Protein AF-A0A662LP14-F1 (afdb_monomer)

Radius of gyration: 21.66 Å; Cα contacts (8 Å, |Δi|>4): 251; chains: 1; bounding box: 60×30×72 Å

Foldseek 3Di:
DDPDPFDWDADPVQQWIDTPVDPDIHHQWDLDDPDPVRVLVLLVVLVVCLVPDPLNVVLFCCVCVVVVLAAALQQRHGVVVADKDKAFDQQHSSLLLQLLSLVSNVVSHIDHSVVSSVVSSVCSVVLQTKIAIHGPVQNVCVVVVNWADAPVRIGGNSVNCCVPRVVSDDPVSVVVNVVNPPHHPVPINDDSPPDPPPPVPDDD

pLDDT: mean 90.33, std 13.94, range [36.16, 98.69]

Structure (mmCIF, N/CA/C/O backbone):
data_AF-A0A662LP14-F1
#
_entry.id   AF-A0A662LP14-F1
#
loop_
_atom_site.group_PDB
_atom_site.id
_atom_site.type_symbol
_atom_site.label_atom_id
_atom_site.label_alt_id
_atom_site.label_comp_id
_atom_site.label_asym_id
_atom_site.label_entity_id
_atom_site.label_seq_id
_atom_site.pdbx_PDB_ins_code
_atom_site.Cartn_x
_atom_site.Cartn_y
_atom_site.Cartn_z
_atom_site.occupancy
_atom_site.B_iso_or_equiv
_atom_site.auth_seq_id
_atom_site.auth_comp_id
_atom_site.auth_asym_id
_atom_site.auth_atom_id
_atom_site.pdbx_PDB_model_num
ATOM 1 N N . MET A 1 1 ? 7.115 12.951 44.653 1.00 44.91 1 MET A N 1
ATOM 2 C CA . MET A 1 1 ? 5.875 12.408 44.072 1.00 44.91 1 MET A CA 1
ATOM 3 C C . MET A 1 1 ? 6.247 11.044 43.560 1.00 44.91 1 MET A C 1
ATOM 5 O O . MET A 1 1 ? 6.933 10.963 42.549 1.00 44.91 1 MET A O 1
ATOM 9 N N . ASP A 1 2 ? 5.927 10.018 44.340 1.00 48.72 2 ASP A N 1
ATOM 10 C CA . ASP A 1 2 ? 6.137 8.638 43.928 1.00 48.72 2 ASP A CA 1
ATOM 11 C C . ASP A 1 2 ? 5.236 8.372 42.725 1.00 48.72 2 ASP A C 1
ATOM 13 O O . ASP A 1 2 ? 4.028 8.598 42.776 1.00 48.72 2 ASP A O 1
ATOM 17 N N . THR A 1 3 ? 5.833 7.969 41.609 1.00 58.47 3 THR A N 1
ATOM 18 C CA . THR A 1 3 ? 5.087 7.406 40.490 1.00 58.47 3 THR A CA 1
ATOM 19 C C . THR A 1 3 ? 4.644 6.021 40.933 1.00 58.47 3 THR A C 1
ATOM 21 O O . THR A 1 3 ? 5.393 5.056 40.780 1.00 58.47 3 THR A O 1
ATOM 24 N N . GLU A 1 4 ? 3.469 5.927 41.555 1.00 65.69 4 GLU A N 1
ATOM 25 C CA . GLU A 1 4 ? 2.805 4.639 41.730 1.00 65.69 4 GLU A CA 1
ATOM 26 C C . GLU A 1 4 ? 2.758 3.955 40.361 1.00 65.69 4 GLU A C 1
ATOM 28 O O . GLU A 1 4 ? 2.301 4.539 39.376 1.00 65.69 4 GLU A O 1
ATOM 33 N N . ASN A 1 5 ? 3.314 2.745 40.281 1.00 69.62 5 ASN A N 1
ATOM 34 C CA . ASN A 1 5 ? 3.263 1.939 39.070 1.00 69.62 5 ASN A CA 1
ATOM 35 C C . ASN A 1 5 ? 1.795 1.623 38.782 1.00 69.62 5 ASN A C 1
ATOM 37 O O . ASN A 1 5 ? 1.213 0.720 39.380 1.00 69.62 5 ASN A O 1
ATOM 41 N N . VAL A 1 6 ? 1.193 2.392 37.878 1.00 77.44 6 VAL A N 1
ATOM 42 C CA . VAL A 1 6 ? -0.140 2.111 37.357 1.00 77.44 6 VAL A CA 1
ATOM 43 C C . VAL A 1 6 ? -0.036 0.832 36.541 1.00 77.44 6 VAL A C 1
ATOM 45 O O . VAL A 1 6 ? 0.565 0.830 35.466 1.00 77.44 6 VAL A O 1
ATOM 48 N N . ASN A 1 7 ? -0.600 -0.258 37.059 1.00 86.56 7 ASN A N 1
ATOM 49 C CA . ASN A 1 7 ? -0.732 -1.477 36.278 1.00 86.56 7 ASN A CA 1
ATOM 50 C C . ASN A 1 7 ? -1.856 -1.282 35.253 1.00 86.56 7 ASN A C 1
ATOM 52 O O . ASN A 1 7 ? -2.958 -0.847 35.606 1.00 86.56 7 ASN A O 1
ATOM 56 N N . VAL A 1 8 ? -1.546 -1.549 33.986 1.00 86.31 8 VAL A N 1
ATOM 57 C CA . VAL A 1 8 ? -2.509 -1.544 32.882 1.00 86.31 8 VAL A CA 1
ATOM 58 C C . VAL A 1 8 ? -2.696 -2.991 32.463 1.00 86.31 8 VAL A C 1
ATOM 60 O O . VAL A 1 8 ? -1.756 -3.622 31.982 1.00 86.31 8 VAL A O 1
ATOM 63 N N . ASP A 1 9 ? -3.911 -3.490 32.641 1.00 88.69 9 ASP A N 1
ATOM 64 C CA . ASP A 1 9 ? -4.304 -4.856 32.327 1.00 88.69 9 ASP A CA 1
ATOM 65 C C . ASP A 1 9 ? -5.195 -4.882 31.074 1.00 88.69 9 ASP A C 1
ATOM 67 O O . ASP A 1 9 ? -5.731 -3.864 30.624 1.00 88.69 9 ASP A O 1
ATOM 71 N N . SER A 1 10 ? -5.350 -6.065 30.480 1.00 89.19 10 SER A N 1
ATOM 72 C CA . SER A 1 10 ? -6.164 -6.279 29.280 1.00 89.19 10 SER A CA 1
ATOM 73 C C . SER A 1 10 ? -7.290 -7.269 29.551 1.00 89.19 10 SER A C 1
ATOM 75 O O . SER A 1 10 ? -7.043 -8.373 30.038 1.00 89.19 10 SER A O 1
ATOM 77 N N . ASN A 1 11 ? -8.511 -6.914 29.166 1.00 87.25 11 ASN A N 1
ATOM 78 C CA . ASN A 1 11 ? -9.654 -7.814 29.151 1.00 87.25 11 ASN A CA 1
ATOM 79 C C . ASN A 1 11 ? -9.823 -8.380 27.734 1.00 87.25 11 ASN A C 1
ATOM 81 O O . ASN A 1 11 ? -10.205 -7.662 26.812 1.00 87.25 11 ASN A O 1
ATOM 85 N N . ILE A 1 12 ? -9.530 -9.671 27.571 1.00 85.50 12 ILE A N 1
ATOM 86 C CA . ILE A 1 12 ? -9.573 -10.359 26.272 1.00 85.50 12 ILE A CA 1
ATOM 87 C C . ILE A 1 12 ? -11.015 -10.565 25.789 1.00 85.50 12 ILE A C 1
ATOM 89 O O . ILE A 1 12 ? -11.260 -10.493 24.590 1.00 85.50 12 ILE A O 1
ATOM 93 N N . GLU A 1 13 ? -11.967 -10.796 26.696 1.00 86.44 13 GLU A N 1
ATOM 94 C CA . GLU A 1 13 ? -13.371 -11.045 26.338 1.00 86.44 13 GLU A CA 1
ATOM 95 C C . GLU A 1 13 ? -14.037 -9.788 25.772 1.00 86.44 13 GLU A C 1
ATOM 97 O O . GLU A 1 13 ? -14.744 -9.861 24.770 1.00 86.44 13 GLU A O 1
ATOM 102 N N . ASN A 1 14 ? -13.755 -8.633 26.379 1.00 84.38 14 ASN A N 1
ATOM 103 C CA . ASN A 1 14 ? -14.325 -7.350 25.968 1.00 84.38 14 ASN A CA 1
ATOM 104 C C . ASN A 1 14 ? -13.433 -6.572 24.991 1.00 84.38 14 ASN A C 1
ATOM 106 O O . ASN A 1 14 ? -13.860 -5.544 24.479 1.00 84.38 14 ASN A O 1
ATOM 110 N N . LEU A 1 15 ? -12.209 -7.046 24.729 1.00 88.19 15 LEU A N 1
ATOM 111 C CA . LEU A 1 15 ? -11.204 -6.362 23.909 1.00 88.19 15 LEU A CA 1
ATOM 112 C C . LEU A 1 15 ? -10.896 -4.944 24.416 1.00 88.19 15 LEU A C 1
ATOM 114 O O . LEU A 1 15 ? -10.867 -3.989 23.645 1.00 88.19 15 LEU A O 1
ATOM 118 N N . GLU A 1 16 ? -10.636 -4.809 25.715 1.00 91.12 16 GLU A N 1
ATOM 119 C CA . GLU A 1 16 ? -10.389 -3.520 26.370 1.00 91.12 16 GLU A CA 1
ATOM 120 C C . GLU A 1 16 ? -9.076 -3.516 27.158 1.00 91.12 16 GLU A C 1
ATOM 122 O O . GLU A 1 16 ? -8.674 -4.526 27.736 1.00 91.12 16 GLU A O 1
ATOM 127 N N . LEU A 1 17 ? -8.445 -2.350 27.255 1.00 88.50 17 LEU A N 1
ATOM 128 C CA . LEU A 1 17 ? -7.434 -2.041 28.261 1.00 88.50 17 LEU A CA 1
ATOM 129 C C . LEU A 1 17 ? -8.097 -1.340 29.440 1.00 88.50 17 LEU A C 1
ATOM 131 O O . LEU A 1 17 ? -8.944 -0.462 29.256 1.00 88.50 17 LEU A O 1
ATOM 135 N N . TYR A 1 18 ? -7.699 -1.706 30.650 1.00 90.88 18 TYR A N 1
ATOM 136 C CA . TYR A 1 18 ? -8.213 -1.104 31.872 1.00 90.88 18 TYR A CA 1
ATOM 137 C C . TYR A 1 18 ? -7.118 -1.002 32.935 1.00 90.88 18 TYR A C 1
ATOM 139 O O . TYR A 1 18 ? -6.041 -1.581 32.816 1.00 90.88 18 TYR A O 1
ATOM 147 N N . SER A 1 19 ? -7.395 -0.235 33.981 1.00 90.31 19 SER A N 1
ATOM 148 C CA . SER A 1 19 ? -6.581 -0.194 35.190 1.00 90.31 19 SER A CA 1
ATOM 149 C C . SER A 1 19 ? -7.523 -0.116 36.377 1.00 90.31 19 SER A C 1
ATOM 151 O O . SER A 1 19 ? -8.432 0.707 36.366 1.00 90.31 19 SER A O 1
ATOM 153 N N . ASP A 1 20 ? -7.303 -0.921 37.413 1.00 87.56 20 ASP A N 1
ATOM 154 C CA . ASP A 1 20 ? -8.140 -0.879 38.621 1.00 87.56 20 ASP A CA 1
ATOM 155 C C . ASP A 1 20 ? -8.061 0.479 39.345 1.00 87.56 20 ASP A C 1
ATOM 157 O O . ASP A 1 20 ? -8.960 0.848 40.100 1.00 87.56 20 ASP A O 1
ATOM 161 N N . ASN A 1 21 ? -7.014 1.260 39.060 1.00 88.69 21 ASN A N 1
ATOM 162 C CA . ASN A 1 21 ? -6.799 2.592 39.620 1.00 88.69 21 ASN A CA 1
ATOM 163 C C . ASN A 1 21 ? -7.566 3.704 38.878 1.00 88.69 21 ASN A C 1
ATOM 165 O O . ASN A 1 21 ? -7.611 4.834 39.366 1.00 88.69 21 ASN A O 1
ATOM 169 N N . TYR A 1 22 ? -8.154 3.426 37.707 1.00 85.56 22 TYR A N 1
ATOM 170 C CA . TYR A 1 22 ? -8.836 4.429 36.884 1.00 85.56 22 TYR A CA 1
ATOM 171 C C . TYR A 1 22 ? -10.198 3.934 36.378 1.00 85.56 22 TYR A C 1
ATOM 173 O O . TYR A 1 22 ? -10.340 2.783 35.981 1.00 85.56 22 TYR A O 1
ATOM 181 N N . PRO A 1 23 ? -11.216 4.809 36.294 1.00 87.38 23 PRO A N 1
ATOM 182 C CA . PRO A 1 23 ? -12.554 4.405 35.855 1.00 87.38 23 PRO A CA 1
ATOM 183 C C . PRO A 1 23 ? -12.664 4.196 34.336 1.00 87.38 23 PRO A C 1
ATOM 185 O O . PRO A 1 23 ? -13.721 3.804 33.845 1.00 87.38 23 PRO A O 1
ATOM 188 N N . PHE A 1 24 ? -11.611 4.509 33.578 1.00 85.50 24 PHE A N 1
ATOM 189 C CA . PHE A 1 24 ? -11.635 4.496 32.121 1.00 85.50 24 PHE A CA 1
ATOM 190 C C . PHE A 1 24 ? -11.231 3.129 31.570 1.00 85.50 24 PHE A C 1
ATOM 192 O O . PHE A 1 24 ? -10.266 2.517 32.025 1.00 85.50 24 PHE A O 1
ATOM 199 N N . ARG A 1 25 ? -11.958 2.693 30.542 1.00 86.94 25 ARG A N 1
ATOM 200 C CA . ARG A 1 25 ? -11.655 1.512 29.731 1.00 86.94 25 ARG A CA 1
ATOM 201 C C . ARG A 1 25 ? -11.407 1.979 28.305 1.00 86.94 25 ARG A C 1
ATOM 203 O O . ARG A 1 25 ? -12.139 2.834 27.809 1.00 86.94 25 ARG A O 1
ATOM 210 N N . LEU A 1 26 ? -10.365 1.459 27.671 1.00 86.44 26 LEU A N 1
ATOM 211 C CA . LEU A 1 26 ? -10.008 1.802 26.299 1.00 86.44 26 LEU A CA 1
ATOM 212 C C . LEU A 1 26 ? -10.234 0.588 25.406 1.00 86.44 26 LEU A C 1
ATOM 214 O O . LEU A 1 26 ? -9.584 -0.436 25.595 1.00 86.44 26 LEU A O 1
ATOM 218 N N . SER A 1 27 ? -11.117 0.710 24.420 1.00 89.88 27 SER A N 1
ATOM 219 C CA . SER A 1 27 ? -11.314 -0.349 23.430 1.00 89.88 27 SER A CA 1
ATOM 220 C C . SER A 1 27 ? -10.048 -0.561 22.593 1.00 89.88 27 SER A C 1
ATOM 222 O O . SER A 1 27 ? -9.389 0.393 22.174 1.00 89.88 27 SER A O 1
ATOM 224 N N . LEU A 1 28 ? -9.721 -1.823 22.315 1.00 88.44 28 LEU A N 1
ATOM 225 C CA . LEU A 1 28 ? -8.660 -2.229 21.389 1.00 88.44 28 LEU A CA 1
ATOM 226 C C . LEU A 1 28 ? -9.072 -2.062 19.917 1.00 88.44 28 LEU A C 1
ATOM 228 O O . LEU A 1 28 ? -8.229 -2.192 19.024 1.00 88.44 28 LEU A O 1
ATOM 232 N N . ARG A 1 29 ? -10.356 -1.797 19.657 1.00 93.25 29 ARG A N 1
ATOM 233 C CA . ARG A 1 29 ? -10.928 -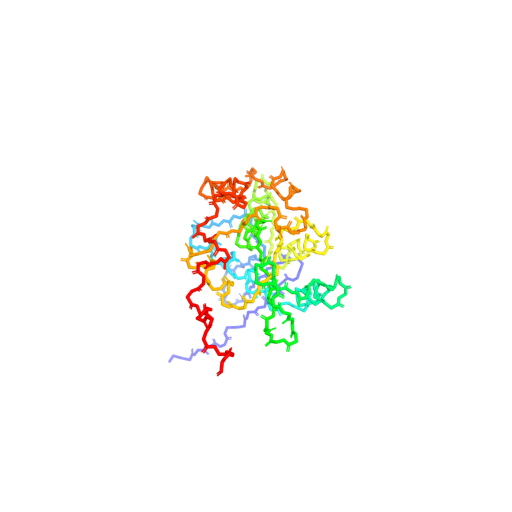1.582 18.325 1.00 93.25 29 ARG A CA 1
ATOM 234 C C . ARG A 1 29 ? -11.606 -0.220 18.256 1.00 93.25 29 ARG A C 1
ATOM 236 O O . ARG A 1 29 ? -12.148 0.274 19.242 1.00 93.25 29 ARG A O 1
ATOM 243 N N . ILE A 1 30 ? -11.594 0.372 17.073 1.00 94.31 30 ILE A N 1
ATOM 244 C CA . ILE A 1 30 ? -12.227 1.660 16.792 1.00 94.31 30 ILE A CA 1
ATOM 245 C C . ILE A 1 30 ? -13.123 1.529 15.563 1.00 94.31 30 ILE A C 1
ATOM 247 O O . ILE A 1 30 ? -12.901 0.666 14.719 1.00 94.31 30 ILE A O 1
ATOM 251 N N . ASN A 1 31 ? -14.128 2.389 15.446 1.00 94.69 31 ASN A N 1
ATOM 252 C CA . ASN A 1 31 ? -14.972 2.503 14.250 1.00 94.69 31 ASN A CA 1
ATOM 253 C C . ASN A 1 31 ? -14.957 3.918 13.649 1.00 94.69 31 ASN A C 1
ATOM 255 O O . ASN A 1 31 ? -15.543 4.144 12.594 1.00 94.69 31 ASN A O 1
ATOM 259 N N . ASN A 1 32 ? -14.297 4.874 14.308 1.00 95.25 32 ASN A N 1
ATOM 260 C CA . ASN A 1 32 ? -14.169 6.252 13.863 1.00 95.25 32 ASN A CA 1
ATOM 261 C C . ASN A 1 32 ? -12.886 6.896 14.414 1.00 95.25 32 ASN A C 1
ATOM 263 O O . ASN A 1 32 ? -12.120 6.281 15.158 1.00 95.25 32 ASN A O 1
ATOM 267 N N . PHE A 1 33 ? -12.668 8.154 14.034 1.00 96.06 33 PHE A N 1
ATOM 268 C CA . PHE A 1 33 ? -11.578 8.981 14.531 1.00 96.06 33 PHE A CA 1
ATOM 269 C C . PHE A 1 33 ? -12.130 10.310 15.029 1.00 96.06 33 PHE A C 1
ATOM 271 O O . PHE A 1 33 ? -12.983 10.914 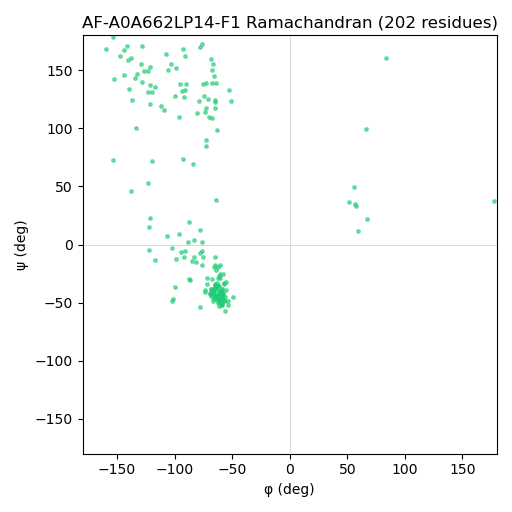14.385 1.00 96.06 33 PHE A O 1
ATOM 278 N N . GLU A 1 34 ? -11.596 10.795 16.147 1.00 93.25 34 GLU A N 1
ATOM 279 C CA . GLU A 1 34 ? -11.974 12.097 16.707 1.00 93.25 34 GLU A CA 1
ATOM 280 C C . GLU A 1 34 ? -11.625 13.269 15.780 1.00 93.25 34 GLU A C 1
ATOM 282 O O . GLU A 1 34 ? -12.300 14.295 15.784 1.00 93.25 34 GLU A O 1
ATOM 287 N N . ASN A 1 35 ? -10.525 13.153 15.030 1.00 96.44 35 ASN A N 1
ATOM 288 C CA . ASN A 1 35 ? -10.028 14.202 14.151 1.00 96.44 35 ASN A CA 1
ATOM 289 C C . ASN A 1 35 ? -9.094 13.638 13.070 1.00 96.44 35 ASN A C 1
ATOM 291 O O . ASN A 1 35 ? -8.605 12.511 13.135 1.00 96.44 35 ASN A O 1
ATOM 295 N N . GLU A 1 36 ? -8.785 14.472 12.083 1.00 96.06 36 GLU A N 1
ATOM 296 C CA . GLU A 1 36 ? -7.909 14.112 10.967 1.00 96.06 36 GLU A CA 1
ATOM 297 C C . GLU A 1 36 ? -6.475 13.754 11.414 1.00 96.06 36 GLU A C 1
ATOM 299 O O . GLU A 1 36 ? -5.798 12.939 10.786 1.00 96.06 36 GLU A O 1
ATOM 304 N N . SER A 1 37 ? -5.996 14.323 12.527 1.00 97.44 37 SER A N 1
ATOM 305 C CA . SER A 1 37 ? -4.659 14.026 13.059 1.00 97.44 37 SER A CA 1
ATOM 306 C C . SER A 1 37 ? -4.573 12.602 13.611 1.00 97.44 37 SER A C 1
ATOM 308 O O . SER A 1 37 ? -3.594 11.902 13.338 1.00 97.44 37 SER A O 1
ATOM 310 N N . SER A 1 38 ? -5.588 12.139 14.351 1.00 97.12 38 SER A N 1
ATOM 311 C CA . SER A 1 38 ? -5.639 10.757 14.843 1.00 97.12 38 SER A CA 1
ATOM 312 C C . SER A 1 38 ? -5.799 9.757 13.697 1.00 97.12 38 SER A C 1
ATOM 314 O O . SER A 1 38 ? -5.081 8.755 13.683 1.00 97.12 38 SER A O 1
ATOM 316 N N . TYR A 1 39 ? -6.608 10.086 12.685 1.00 97.62 39 TYR A N 1
ATOM 317 C CA . TYR A 1 39 ? -6.703 9.319 11.440 1.00 97.62 39 TYR A CA 1
ATOM 318 C C . TYR A 1 39 ? -5.335 9.166 10.760 1.00 97.62 39 TYR A C 1
ATOM 320 O O . TYR A 1 39 ? -4.831 8.053 10.606 1.00 97.62 39 TYR A O 1
ATOM 328 N N . LYS A 1 40 ? -4.650 10.273 10.441 1.00 97.44 40 LYS A N 1
ATOM 329 C CA . LYS A 1 40 ? -3.335 10.234 9.772 1.00 97.44 40 LYS A CA 1
ATOM 330 C C . LYS A 1 40 ? -2.289 9.461 10.578 1.00 97.44 40 LYS A C 1
ATOM 332 O O . LYS A 1 40 ? -1.492 8.728 9.991 1.00 97.44 40 LYS A O 1
ATOM 337 N N . LYS A 1 41 ? -2.288 9.584 11.910 1.00 97.62 41 LYS A N 1
ATOM 338 C CA . LYS A 1 41 ? -1.397 8.805 12.790 1.00 97.62 41 LYS A CA 1
ATOM 339 C C . LYS A 1 41 ? -1.673 7.306 12.692 1.00 97.62 41 LYS A C 1
ATOM 341 O O . LYS A 1 41 ? -0.724 6.533 12.576 1.00 97.62 41 LYS A O 1
ATOM 346 N N . PHE A 1 42 ? -2.941 6.898 12.695 1.00 97.94 42 PHE A N 1
ATOM 347 C CA . PHE A 1 42 ? -3.322 5.496 12.530 1.00 97.94 42 PHE A CA 1
ATOM 348 C C . PHE A 1 42 ? -2.839 4.934 11.188 1.00 97.94 42 PHE A C 1
ATOM 350 O O . PHE A 1 42 ? -2.187 3.887 11.161 1.00 97.94 42 PHE A O 1
ATOM 357 N N . ILE A 1 43 ? -3.058 5.672 10.093 1.00 98.31 43 ILE A N 1
ATOM 358 C CA . ILE A 1 43 ? -2.580 5.284 8.760 1.00 98.31 43 ILE A CA 1
ATOM 359 C C . ILE A 1 43 ? -1.054 5.108 8.757 1.00 98.31 43 ILE A C 1
ATOM 361 O O . ILE A 1 43 ? -0.549 4.068 8.336 1.00 98.31 43 ILE A O 1
ATOM 365 N N . LYS A 1 44 ? -0.303 6.077 9.299 1.00 97.75 44 LYS A N 1
ATOM 366 C CA . LYS A 1 44 ? 1.170 6.021 9.362 1.00 97.75 44 LYS A CA 1
ATOM 367 C C . LYS A 1 44 ? 1.689 4.857 10.209 1.00 97.75 44 LYS A C 1
ATOM 369 O O . LYS A 1 44 ? 2.703 4.253 9.855 1.00 97.75 44 LYS A O 1
ATOM 374 N N . ASN A 1 45 ? 0.992 4.512 11.289 1.00 97.75 45 ASN A N 1
ATOM 375 C CA . ASN A 1 45 ? 1.322 3.345 12.105 1.00 97.75 45 ASN A CA 1
ATOM 376 C C . ASN A 1 45 ? 1.117 2.040 11.325 1.00 97.75 45 ASN A C 1
ATOM 378 O O . ASN A 1 45 ? 1.994 1.175 11.358 1.00 97.75 45 ASN A O 1
ATOM 382 N N . CYS A 1 46 ? 0.022 1.923 10.567 1.00 98.50 46 CYS A N 1
ATOM 383 C CA . CYS A 1 46 ? -0.204 0.782 9.678 1.00 98.50 46 CYS A CA 1
ATOM 384 C C . CYS A 1 46 ? 0.895 0.676 8.609 1.00 98.50 46 CYS A C 1
ATOM 386 O O . CYS A 1 46 ? 1.478 -0.392 8.431 1.00 98.50 46 CYS A O 1
ATOM 388 N N . GLU A 1 47 ? 1.250 1.787 7.945 1.00 98.19 47 GLU A N 1
ATOM 389 C CA . GLU A 1 47 ? 2.339 1.806 6.958 1.00 98.19 47 GLU A CA 1
ATOM 390 C C . GLU A 1 47 ? 3.658 1.300 7.559 1.00 98.19 47 GLU A C 1
ATOM 392 O O . GLU A 1 47 ? 4.366 0.497 6.946 1.00 98.19 47 GLU A O 1
ATOM 397 N N . MET A 1 48 ? 3.995 1.764 8.766 1.00 97.75 48 MET A N 1
ATOM 398 C CA . MET A 1 48 ? 5.208 1.355 9.469 1.00 97.75 48 MET A CA 1
ATOM 399 C C . MET A 1 48 ? 5.189 -0.139 9.802 1.00 97.75 48 MET A C 1
ATOM 401 O O . MET A 1 48 ? 6.194 -0.819 9.581 1.00 97.75 48 MET A O 1
ATOM 405 N N . MET A 1 49 ? 4.065 -0.645 10.312 1.00 98.06 49 MET A N 1
ATOM 406 C CA . MET A 1 49 ? 3.915 -2.050 10.683 1.00 98.06 49 MET A CA 1
ATOM 407 C C . MET A 1 49 ? 4.026 -2.962 9.460 1.00 98.06 49 MET A C 1
ATOM 409 O O . MET A 1 49 ? 4.808 -3.910 9.482 1.00 98.06 49 MET A O 1
ATOM 413 N N . ILE A 1 50 ? 3.357 -2.619 8.355 1.00 98.25 50 ILE A N 1
ATOM 414 C CA . ILE A 1 50 ? 3.456 -3.352 7.086 1.00 98.25 50 ILE A CA 1
ATOM 415 C C . ILE A 1 50 ? 4.899 -3.366 6.590 1.00 98.25 50 ILE A C 1
ATOM 417 O O . ILE A 1 50 ? 5.448 -4.435 6.341 1.00 98.25 50 ILE A O 1
ATOM 421 N N . ARG A 1 51 ? 5.563 -2.207 6.497 1.00 96.50 51 ARG A N 1
ATOM 422 C CA . ARG A 1 51 ? 6.934 -2.116 5.957 1.00 96.50 51 ARG A CA 1
ATOM 423 C C . ARG A 1 51 ? 7.959 -2.924 6.755 1.00 96.50 51 ARG A C 1
ATOM 425 O O . ARG A 1 51 ? 8.962 -3.348 6.179 1.00 96.50 51 ARG A O 1
ATOM 432 N N . ARG A 1 52 ? 7.725 -3.107 8.059 1.00 97.12 52 ARG A N 1
ATOM 433 C CA . ARG A 1 52 ? 8.579 -3.880 8.977 1.00 97.12 52 ARG A CA 1
ATOM 434 C C . ARG A 1 52 ? 8.169 -5.348 9.105 1.00 97.12 52 ARG A C 1
ATOM 436 O O . ARG A 1 52 ? 8.926 -6.118 9.689 1.00 97.12 52 ARG A O 1
ATOM 443 N N . SER A 1 53 ? 7.009 -5.726 8.576 1.00 97.62 53 SER A N 1
ATOM 444 C CA . SER A 1 53 ? 6.493 -7.091 8.660 1.00 97.62 53 SER A CA 1
ATOM 445 C C . SER A 1 53 ? 7.342 -8.079 7.856 1.00 97.62 53 SER A C 1
ATOM 447 O O . SER A 1 53 ? 7.951 -7.738 6.831 1.00 97.62 53 SER A O 1
ATOM 449 N N . ILE A 1 54 ? 7.374 -9.325 8.328 1.00 98.19 54 ILE A N 1
ATOM 450 C CA . ILE A 1 54 ? 8.064 -10.420 7.639 1.00 98.19 54 ILE A CA 1
ATOM 451 C C . ILE A 1 54 ? 7.335 -10.718 6.327 1.00 98.19 54 ILE A C 1
ATOM 453 O O . ILE A 1 54 ? 7.968 -10.916 5.297 1.00 98.19 54 ILE A O 1
ATOM 457 N N . GLU A 1 55 ? 6.011 -10.662 6.345 1.00 98.31 55 GLU A N 1
ATOM 458 C CA . GLU A 1 55 ? 5.109 -10.899 5.227 1.00 98.31 55 GLU A CA 1
ATOM 459 C C . GLU A 1 55 ? 5.381 -9.928 4.076 1.00 98.31 55 GLU A C 1
ATOM 461 O O . GLU A 1 55 ? 5.536 -10.350 2.931 1.00 98.31 55 GLU A O 1
ATOM 466 N N . TYR A 1 56 ? 5.529 -8.633 4.367 1.00 97.81 56 TYR A N 1
ATOM 467 C CA . TYR A 1 56 ? 5.868 -7.648 3.341 1.00 97.81 56 TYR A CA 1
ATOM 468 C C . TYR A 1 56 ? 7.265 -7.882 2.759 1.00 97.81 56 TYR A C 1
ATOM 470 O O . TYR A 1 56 ? 7.477 -7.737 1.552 1.00 97.81 56 TYR A O 1
ATOM 478 N N . LYS A 1 57 ? 8.234 -8.278 3.595 1.00 97.50 57 LYS A N 1
ATOM 479 C CA . LYS A 1 57 ? 9.566 -8.673 3.118 1.00 97.50 57 LYS A CA 1
ATOM 480 C C . LYS A 1 57 ? 9.478 -9.893 2.197 1.00 97.50 57 LYS A C 1
ATOM 482 O O . LYS A 1 57 ? 10.075 -9.863 1.127 1.00 97.50 57 LYS A O 1
ATOM 487 N N . LEU A 1 58 ? 8.714 -10.916 2.574 1.00 98.00 58 LEU A N 1
ATOM 488 C CA . LEU A 1 58 ? 8.498 -12.115 1.763 1.00 98.00 58 LEU A CA 1
ATOM 489 C C . LEU A 1 58 ? 7.845 -11.782 0.420 1.00 98.00 58 LEU A C 1
ATOM 491 O O . LEU A 1 58 ? 8.298 -12.282 -0.603 1.00 98.00 58 LEU A O 1
ATOM 495 N N . TRP A 1 59 ? 6.841 -10.904 0.401 1.00 97.62 59 TRP A N 1
ATOM 496 C CA . TRP A 1 59 ? 6.205 -10.459 -0.839 1.00 97.62 59 TRP A CA 1
ATOM 497 C C . TRP A 1 59 ? 7.190 -9.749 -1.781 1.00 97.62 59 TRP A C 1
ATOM 499 O O . TRP A 1 59 ? 7.260 -10.082 -2.964 1.00 97.62 59 TRP A O 1
ATOM 509 N N . ARG A 1 60 ? 8.004 -8.816 -1.268 1.00 96.62 60 ARG A N 1
ATOM 510 C CA . ARG A 1 60 ? 9.029 -8.144 -2.089 1.00 96.62 60 ARG A CA 1
ATOM 511 C C . ARG A 1 60 ? 10.067 -9.125 -2.628 1.00 96.62 60 ARG A C 1
ATOM 513 O O . ARG A 1 60 ? 10.409 -9.058 -3.803 1.00 96.62 60 ARG A O 1
ATOM 520 N N . ASN A 1 61 ? 10.537 -10.042 -1.785 1.00 95.75 61 ASN A N 1
ATOM 521 C CA . ASN A 1 61 ? 11.492 -11.068 -2.193 1.00 95.75 61 ASN A CA 1
ATOM 522 C C . ASN A 1 61 ? 10.882 -12.011 -3.233 1.00 95.75 61 ASN A C 1
ATOM 524 O O . ASN A 1 61 ? 11.549 -12.383 -4.182 1.00 95.75 61 ASN A O 1
ATOM 528 N N . TYR A 1 62 ? 9.598 -12.351 -3.119 1.00 96.62 62 TYR A N 1
ATOM 529 C CA . TYR A 1 62 ? 8.915 -13.144 -4.136 1.00 96.62 62 TYR A CA 1
ATOM 530 C C . TYR A 1 62 ? 8.937 -12.455 -5.512 1.00 96.62 62 TYR A C 1
ATOM 532 O O . TYR A 1 62 ? 9.229 -13.100 -6.517 1.00 96.62 62 TYR A O 1
ATOM 540 N N . ILE A 1 63 ? 8.707 -11.140 -5.569 1.00 96.62 63 ILE A N 1
ATOM 541 C CA . ILE A 1 63 ? 8.788 -10.364 -6.819 1.00 96.62 63 ILE A CA 1
ATOM 542 C C . ILE A 1 63 ? 10.199 -10.411 -7.423 1.00 96.62 63 ILE A C 1
ATOM 544 O O . ILE A 1 63 ? 10.352 -10.653 -8.619 1.00 96.62 63 ILE A O 1
ATOM 548 N N . ILE A 1 64 ? 11.223 -10.183 -6.605 1.00 94.88 64 ILE A N 1
ATOM 549 C CA . ILE A 1 64 ? 12.606 -10.069 -7.082 1.00 94.88 64 ILE A CA 1
ATOM 550 C C . ILE A 1 64 ? 13.205 -11.452 -7.370 1.00 94.88 64 ILE A C 1
ATOM 552 O O . ILE A 1 64 ? 13.681 -11.706 -8.473 1.00 94.88 64 ILE A O 1
ATOM 556 N N . ASP A 1 65 ? 13.149 -12.356 -6.396 1.00 93.31 65 ASP A N 1
ATOM 557 C CA . ASP A 1 65 ? 13.894 -13.616 -6.392 1.00 93.31 65 ASP A CA 1
ATOM 558 C C . ASP A 1 65 ? 13.138 -14.749 -7.095 1.00 93.31 65 ASP A C 1
ATOM 560 O O . ASP A 1 65 ? 13.756 -15.654 -7.654 1.00 93.31 65 ASP A O 1
ATOM 564 N N . VAL A 1 66 ? 11.799 -14.733 -7.076 1.00 94.31 66 VAL A N 1
ATOM 565 C CA . VAL A 1 66 ? 10.989 -15.826 -7.646 1.00 94.31 66 VAL A CA 1
ATOM 566 C C . VAL A 1 66 ? 10.421 -15.447 -9.006 1.00 94.31 66 VAL A C 1
ATOM 568 O O . VAL A 1 66 ? 10.568 -16.212 -9.955 1.00 94.31 66 VAL A O 1
ATOM 571 N N . LEU A 1 67 ? 9.811 -14.265 -9.129 1.00 94.38 67 LEU A N 1
ATOM 572 C CA . LEU A 1 67 ? 9.315 -13.775 -10.420 1.00 94.38 67 LEU A CA 1
ATOM 573 C C . LEU A 1 67 ? 10.426 -13.214 -11.316 1.00 94.38 67 LEU A C 1
ATOM 575 O O . LEU A 1 67 ? 10.150 -12.910 -12.474 1.00 94.38 67 LEU A O 1
ATOM 579 N N . GLN A 1 68 ? 11.656 -13.088 -10.799 1.00 94.31 68 GLN A N 1
ATOM 580 C CA . GLN A 1 68 ? 12.819 -12.580 -11.534 1.00 94.31 68 GLN A CA 1
ATOM 581 C C . GLN A 1 68 ? 12.576 -11.175 -12.106 1.00 94.31 68 GLN A C 1
ATOM 583 O O . GLN A 1 68 ? 13.038 -10.827 -13.188 1.00 94.31 68 GLN A O 1
ATOM 588 N N . ILE A 1 69 ? 11.827 -10.348 -11.371 1.00 94.50 69 ILE A N 1
ATOM 589 C CA . ILE A 1 69 ? 11.654 -8.928 -11.679 1.00 94.50 69 ILE A CA 1
ATOM 590 C C . ILE A 1 69 ? 12.733 -8.187 -10.888 1.00 94.50 69 ILE A C 1
ATOM 592 O O . ILE A 1 69 ? 12.478 -7.603 -9.837 1.00 94.50 69 ILE A O 1
ATOM 596 N N . ASN A 1 70 ? 13.969 -8.304 -11.358 1.00 94.00 70 ASN A N 1
ATOM 597 C CA . ASN A 1 70 ? 15.184 -7.911 -10.642 1.00 94.00 70 ASN A CA 1
ATOM 598 C C . ASN A 1 70 ? 16.015 -6.866 -11.409 1.00 94.00 70 ASN A C 1
ATOM 600 O O . ASN A 1 70 ? 17.203 -6.694 -11.142 1.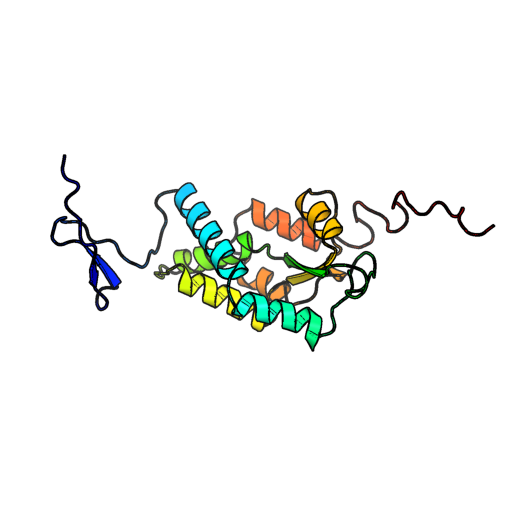00 94.00 70 ASN A O 1
ATOM 604 N N . GLU A 1 71 ? 15.367 -6.134 -12.313 1.00 95.56 71 GLU A N 1
ATOM 605 C CA . GLU A 1 71 ? 15.925 -4.987 -13.026 1.00 95.56 71 GLU A CA 1
ATOM 606 C C . GLU A 1 71 ? 15.089 -3.732 -12.764 1.00 95.56 71 GLU A C 1
ATOM 608 O O . GLU A 1 71 ? 13.878 -3.787 -12.503 1.00 95.56 71 GLU A O 1
ATOM 613 N N . CYS A 1 72 ? 15.740 -2.576 -12.851 1.00 95.50 72 CYS A N 1
ATOM 614 C CA . CYS A 1 72 ? 15.063 -1.291 -12.867 1.00 95.50 72 CYS A CA 1
ATOM 615 C C . CYS A 1 72 ? 14.209 -1.177 -14.128 1.00 95.50 72 CYS A C 1
ATOM 617 O O . CYS A 1 72 ? 14.732 -1.232 -15.237 1.00 95.50 72 CYS A O 1
ATOM 619 N N . MET A 1 73 ? 12.914 -0.915 -13.977 1.00 94.75 73 MET A N 1
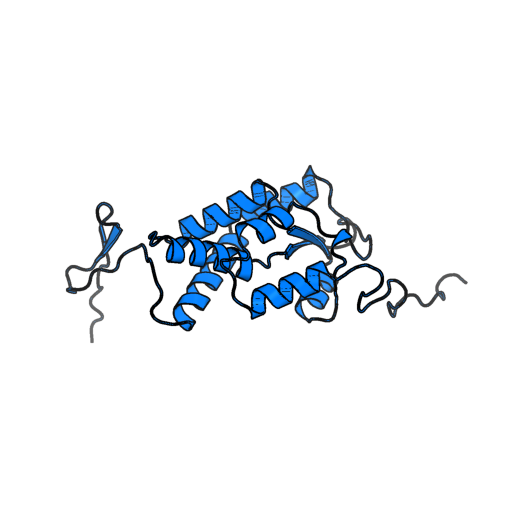ATOM 620 C CA . MET A 1 73 ? 12.017 -0.781 -15.128 1.00 94.75 73 MET A CA 1
ATOM 621 C C . MET A 1 73 ? 12.353 0.424 -16.026 1.00 94.75 73 MET A C 1
ATOM 623 O O . MET A 1 73 ? 11.900 0.494 -17.160 1.00 94.75 73 MET A O 1
ATOM 627 N N . ILE A 1 74 ? 13.126 1.385 -15.511 1.00 91.75 74 ILE A N 1
ATOM 628 C CA . ILE A 1 74 ? 13.466 2.628 -16.213 1.00 91.75 74 ILE A CA 1
ATOM 629 C C . ILE A 1 74 ? 14.872 2.583 -16.813 1.00 91.75 74 ILE A C 1
ATOM 631 O O . ILE A 1 74 ? 15.057 2.974 -17.961 1.00 91.75 74 ILE A O 1
ATOM 635 N N . THR A 1 75 ? 15.868 2.148 -16.037 1.00 91.69 75 THR A N 1
ATOM 636 C CA . THR A 1 75 ? 17.279 2.162 -16.463 1.00 91.69 75 THR A CA 1
ATOM 637 C C . THR A 1 75 ? 17.768 0.814 -16.982 1.00 91.69 75 THR A C 1
ATOM 639 O O . THR A 1 75 ? 18.839 0.762 -17.574 1.00 91.69 75 THR A O 1
ATOM 642 N N . HIS A 1 76 ? 17.007 -0.266 -16.771 1.00 92.56 76 HIS A N 1
ATOM 643 C CA . HIS A 1 76 ? 17.398 -1.654 -17.050 1.00 92.56 76 HIS A CA 1
ATOM 644 C C . HIS A 1 76 ? 18.650 -2.134 -16.302 1.00 92.56 76 HIS A C 1
ATOM 646 O O . HIS A 1 76 ? 19.177 -3.203 -16.589 1.00 92.56 76 HIS A O 1
ATOM 652 N N . GLU A 1 77 ? 19.122 -1.375 -15.311 1.00 92.75 77 GLU A N 1
ATOM 653 C CA . GLU A 1 77 ? 20.200 -1.826 -14.437 1.00 92.75 77 GLU A CA 1
ATOM 654 C C . GLU A 1 77 ? 19.719 -2.982 -13.562 1.00 92.75 77 GLU A C 1
ATOM 656 O O . GLU A 1 77 ? 18.590 -2.975 -13.052 1.00 92.75 77 GLU A O 1
ATOM 661 N N . SER A 1 78 ? 20.594 -3.970 -13.398 1.00 93.38 78 SER A N 1
ATOM 662 C CA . SER A 1 78 ? 20.281 -5.223 -12.725 1.00 93.38 78 SER A CA 1
ATOM 663 C C . SER A 1 78 ? 20.577 -5.171 -11.228 1.00 93.38 78 SER A C 1
ATOM 665 O O . SER A 1 78 ? 21.375 -4.360 -10.746 1.00 93.38 78 SER A O 1
ATOM 667 N N . ILE A 1 79 ? 19.991 -6.113 -10.488 1.00 92.00 79 ILE A N 1
ATOM 668 C CA . ILE A 1 79 ? 20.289 -6.319 -9.066 1.00 92.00 79 ILE A CA 1
ATOM 669 C C . ILE A 1 79 ? 21.757 -6.685 -8.782 1.00 92.00 79 ILE A C 1
ATOM 671 O O . ILE A 1 79 ? 22.203 -6.581 -7.640 1.00 92.00 79 ILE A O 1
ATOM 675 N N . HIS A 1 80 ? 22.518 -7.130 -9.790 1.00 90.94 80 HIS A N 1
ATOM 676 C CA . HIS A 1 80 ? 23.940 -7.446 -9.626 1.00 90.94 80 HIS A CA 1
ATOM 677 C C . HIS A 1 80 ? 24.800 -6.192 -9.460 1.00 90.94 80 HIS A C 1
ATOM 679 O O . HIS A 1 80 ? 25.826 -6.246 -8.782 1.00 90.94 80 HIS A O 1
ATOM 685 N N . ASP A 1 81 ? 24.358 -5.077 -10.040 1.00 89.44 81 ASP A N 1
ATOM 686 C CA . ASP A 1 81 ? 25.090 -3.814 -10.043 1.00 89.44 81 ASP A CA 1
ATOM 687 C C . ASP A 1 81 ? 24.557 -2.859 -8.969 1.00 89.44 81 ASP A C 1
ATOM 689 O O . ASP A 1 81 ? 25.325 -2.127 -8.342 1.00 89.44 81 ASP A O 1
ATOM 693 N N . LEU A 1 82 ? 23.237 -2.867 -8.738 1.00 93.25 82 LEU A N 1
ATOM 694 C CA . LEU A 1 82 ? 22.546 -1.892 -7.896 1.00 93.25 82 LEU A CA 1
ATOM 695 C C . LEU A 1 82 ? 21.447 -2.509 -7.024 1.00 93.25 82 LEU A C 1
ATOM 697 O O . LEU A 1 82 ? 20.864 -3.546 -7.321 1.00 93.25 82 LEU A O 1
ATOM 701 N N . THR A 1 83 ? 21.087 -1.805 -5.949 1.00 93.12 83 THR A N 1
ATOM 702 C CA . THR A 1 83 ? 19.934 -2.175 -5.120 1.00 93.12 83 THR A CA 1
ATOM 703 C C . THR A 1 83 ? 18.623 -1.872 -5.844 1.00 93.12 83 THR A C 1
ATOM 705 O O . THR A 1 83 ? 18.298 -0.703 -6.077 1.00 93.12 83 THR A O 1
ATOM 708 N N . ILE A 1 84 ? 17.843 -2.920 -6.113 1.00 96.00 84 ILE A N 1
ATOM 709 C CA . ILE A 1 84 ? 16.477 -2.832 -6.639 1.00 96.00 84 ILE A CA 1
ATOM 710 C C . ILE A 1 84 ? 15.463 -2.794 -5.495 1.00 96.00 84 ILE A C 1
ATOM 712 O O . ILE A 1 84 ? 15.506 -3.594 -4.560 1.00 96.00 84 ILE A O 1
ATOM 716 N N . GLU A 1 85 ? 14.515 -1.868 -5.589 1.00 95.75 85 GLU A N 1
ATOM 717 C CA . GLU A 1 85 ? 13.424 -1.684 -4.644 1.00 95.75 85 GLU A CA 1
ATOM 718 C C . GLU A 1 85 ? 12.071 -1.824 -5.349 1.00 95.75 85 GLU A C 1
ATOM 720 O O . GLU A 1 85 ? 11.844 -1.294 -6.437 1.00 95.75 85 GLU A O 1
ATOM 725 N N . VAL A 1 86 ? 11.142 -2.527 -4.698 1.00 96.81 86 VAL A N 1
ATOM 726 C CA . VAL A 1 86 ? 9.745 -2.600 -5.137 1.00 96.81 86 VAL A CA 1
ATOM 727 C C . VAL A 1 86 ? 9.022 -1.344 -4.664 1.00 96.81 86 VAL A C 1
ATOM 729 O O . VAL A 1 86 ? 8.839 -1.130 -3.460 1.00 96.81 86 VAL A O 1
ATOM 732 N N . HIS A 1 87 ? 8.615 -0.516 -5.618 1.00 96.50 87 HIS A N 1
ATOM 733 C CA . HIS A 1 87 ? 7.900 0.727 -5.393 1.00 96.50 87 HIS A CA 1
ATOM 734 C C . HIS A 1 87 ? 6.398 0.542 -5.631 1.00 96.50 87 HIS A C 1
ATOM 736 O O . HIS A 1 87 ? 5.983 0.082 -6.693 1.00 96.50 87 HIS A O 1
ATOM 742 N N . HIS A 1 88 ? 5.578 0.936 -4.655 1.00 96.25 88 HIS A N 1
ATOM 743 C CA . HIS A 1 88 ? 4.122 1.002 -4.797 1.00 96.25 88 HIS A CA 1
ATOM 744 C C . HIS A 1 88 ? 3.714 2.046 -5.827 1.00 96.25 88 HIS A C 1
ATOM 746 O O . HIS A 1 88 ? 3.914 3.240 -5.603 1.00 96.25 88 HIS A O 1
ATOM 752 N N . HIS A 1 89 ? 3.075 1.611 -6.907 1.00 93.75 89 HIS A N 1
ATOM 753 C CA . HIS A 1 89 ? 2.577 2.510 -7.935 1.00 93.75 89 HIS A CA 1
ATOM 754 C C . HIS A 1 89 ? 1.142 2.136 -8.300 1.00 93.75 89 HIS A C 1
ATOM 756 O O . HIS A 1 89 ? 0.912 1.203 -9.057 1.00 93.75 89 HIS A O 1
ATOM 762 N N . LEU A 1 90 ? 0.200 2.903 -7.742 1.00 93.62 90 LEU A N 1
ATOM 763 C CA . LEU A 1 90 ? -1.250 2.674 -7.746 1.00 93.62 90 LEU A CA 1
ATOM 764 C C . LEU A 1 90 ? -1.706 1.433 -6.957 1.00 93.62 90 LEU A C 1
ATOM 766 O O . LEU A 1 90 ? -1.715 0.321 -7.484 1.00 93.62 90 LEU A O 1
ATOM 770 N N . PRO A 1 91 ? -2.182 1.624 -5.714 1.00 96.06 91 PRO A N 1
ATOM 771 C CA . PRO A 1 91 ? -2.143 2.851 -4.901 1.00 96.06 91 PRO A CA 1
ATOM 772 C C . PRO A 1 91 ? -0.762 3.137 -4.297 1.00 96.06 91 PRO A C 1
ATOM 774 O O . PRO A 1 91 ? 0.150 2.318 -4.358 1.00 96.06 91 PRO A O 1
ATOM 777 N N . SER A 1 92 ? -0.611 4.308 -3.667 1.00 95.50 92 SER A N 1
ATOM 778 C CA . SER A 1 92 ? 0.425 4.465 -2.637 1.00 95.50 92 SER A CA 1
ATOM 779 C C . SER A 1 92 ? 0.068 3.618 -1.408 1.00 95.50 92 SER A C 1
ATOM 781 O O . SER A 1 92 ? -1.102 3.294 -1.210 1.00 95.50 92 SER A O 1
ATOM 783 N N . LEU A 1 93 ? 1.037 3.280 -0.549 1.00 96.31 93 LEU A N 1
ATOM 784 C CA . LEU A 1 93 ? 0.704 2.547 0.677 1.00 96.31 93 LEU A CA 1
ATOM 785 C C . LEU A 1 93 ? -0.252 3.356 1.570 1.00 96.31 93 LEU A C 1
ATOM 787 O O . LEU A 1 93 ? -1.211 2.789 2.074 1.00 96.31 93 LEU A O 1
ATOM 791 N N . PHE A 1 94 ? -0.055 4.672 1.690 1.00 96.75 94 PHE A N 1
ATOM 792 C CA . PHE A 1 94 ? -0.984 5.558 2.396 1.00 96.75 94 PHE A CA 1
ATOM 793 C C . PHE A 1 94 ? -2.416 5.415 1.858 1.00 96.75 94 PHE A C 1
ATOM 795 O O . PHE A 1 94 ? -3.309 5.081 2.625 1.00 96.75 94 PHE A O 1
ATOM 802 N N . SER A 1 95 ? -2.602 5.535 0.541 1.00 97.81 95 SER A N 1
ATOM 803 C CA . SER A 1 95 ? -3.921 5.442 -0.103 1.00 97.81 95 SER A CA 1
ATOM 804 C C . SER A 1 95 ? -4.561 4.065 0.016 1.00 97.81 95 SER A C 1
ATOM 806 O O . SER A 1 95 ? -5.771 3.956 0.191 1.00 97.81 95 SER A O 1
ATOM 808 N N . LEU A 1 96 ? -3.761 2.994 -0.023 1.00 98.50 96 LEU A N 1
ATOM 809 C CA . LEU A 1 96 ? -4.256 1.645 0.246 1.00 98.50 96 LEU A CA 1
ATOM 810 C C . LEU A 1 96 ? -4.868 1.555 1.645 1.00 98.50 96 LEU A C 1
ATOM 812 O O . LEU A 1 96 ? -5.984 1.068 1.805 1.00 98.50 96 LEU A O 1
ATOM 816 N N . ILE A 1 97 ? -4.129 2.009 2.657 1.00 98.50 97 ILE A N 1
ATOM 817 C CA . ILE A 1 97 ? -4.578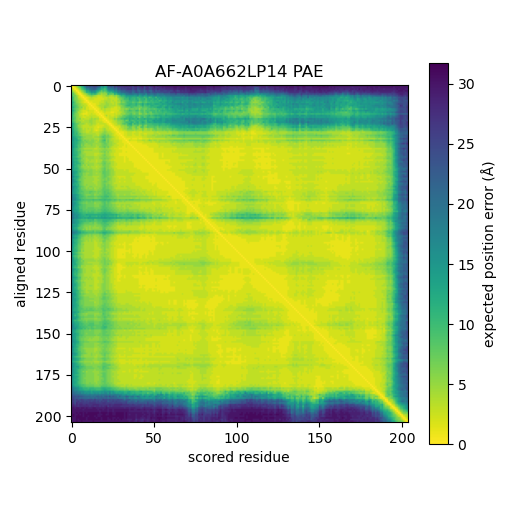 1.926 4.047 1.00 98.50 97 ILE A CA 1
ATOM 818 C C . ILE A 1 97 ? -5.757 2.867 4.285 1.00 98.50 97 ILE A C 1
ATOM 820 O O . ILE A 1 97 ? -6.723 2.454 4.921 1.00 98.50 97 ILE A O 1
ATOM 824 N N . SER A 1 98 ? -5.722 4.081 3.737 1.00 98.25 98 SER A N 1
ATOM 825 C CA . SER A 1 98 ? -6.831 5.031 3.807 1.00 98.25 98 SER A CA 1
ATOM 826 C C . SER A 1 98 ? -8.116 4.437 3.239 1.00 98.25 98 SER A C 1
ATOM 828 O O . SER A 1 98 ? -9.127 4.408 3.936 1.00 98.25 98 SER A O 1
ATOM 830 N N . ALA A 1 99 ? -8.067 3.832 2.049 1.00 98.56 99 ALA A N 1
ATOM 831 C CA . ALA A 1 99 ? -9.237 3.182 1.470 1.00 98.56 99 ALA A CA 1
ATOM 832 C C . ALA A 1 99 ? -9.749 1.990 2.296 1.00 98.56 99 ALA A C 1
ATOM 834 O O . ALA A 1 99 ? -10.959 1.792 2.406 1.00 98.56 99 ALA A O 1
ATOM 835 N N . LEU A 1 100 ? -8.854 1.183 2.881 1.00 98.62 100 LEU A N 1
ATOM 836 C CA . LEU A 1 100 ? -9.248 0.067 3.748 1.00 98.62 100 LEU A CA 1
ATOM 837 C C . LEU A 1 100 ? -9.946 0.566 5.015 1.00 98.62 100 LEU A C 1
ATOM 839 O O . LEU A 1 100 ? -11.019 0.073 5.353 1.00 98.62 100 LEU A O 1
ATOM 843 N N . VAL A 1 101 ? -9.377 1.567 5.683 1.00 98.44 101 VAL A N 1
ATOM 844 C CA . VAL A 1 101 ? -9.963 2.173 6.885 1.00 98.44 101 VAL A CA 1
ATOM 845 C C . VAL A 1 101 ? -11.318 2.802 6.570 1.00 98.44 101 VAL A C 1
ATOM 847 O O . VAL A 1 101 ? -12.307 2.496 7.234 1.00 98.44 101 VAL A O 1
ATOM 850 N N . ASN A 1 102 ? -11.395 3.606 5.511 1.00 98.31 102 ASN A N 1
ATOM 851 C CA . ASN A 1 102 ? -12.631 4.266 5.099 1.00 98.31 102 ASN A CA 1
ATOM 852 C C . ASN A 1 102 ? -13.722 3.256 4.717 1.00 98.31 102 ASN A C 1
ATOM 854 O O . ASN A 1 102 ? -14.886 3.461 5.047 1.00 98.31 102 ASN A O 1
ATOM 858 N N . LYS A 1 103 ? -13.360 2.122 4.105 1.00 98.38 103 LYS A N 1
ATOM 859 C CA . LYS A 1 103 ? -14.288 1.013 3.838 1.00 98.38 103 LYS A CA 1
ATOM 860 C C . LYS A 1 103 ? -14.877 0.414 5.117 1.00 98.38 103 LYS A C 1
ATOM 862 O O . LYS A 1 103 ? -16.055 0.062 5.118 1.00 98.38 103 LYS A O 1
ATOM 867 N N . HIS A 1 104 ? -14.082 0.247 6.173 1.00 98.31 104 HIS A N 1
ATOM 868 C CA . HIS A 1 104 ? -14.589 -0.239 7.463 1.00 98.31 104 HIS A CA 1
ATOM 869 C C . HIS A 1 104 ? -15.510 0.789 8.121 1.00 98.31 104 HIS A C 1
ATOM 871 O O . HIS A 1 104 ? -16.605 0.430 8.555 1.00 98.31 104 HIS A O 1
ATOM 877 N N . MET A 1 105 ? -15.119 2.067 8.109 1.00 97.69 105 MET A N 1
ATOM 878 C CA . MET A 1 105 ? -15.934 3.167 8.636 1.00 97.69 105 MET A CA 1
ATOM 879 C C . MET A 1 105 ? -17.284 3.292 7.909 1.00 97.69 105 MET A C 1
ATOM 881 O O . MET A 1 105 ? -18.320 3.349 8.563 1.00 97.69 105 MET A O 1
ATOM 885 N N . ASP A 1 106 ? -17.297 3.246 6.571 1.00 97.75 106 ASP A N 1
ATOM 886 C CA . ASP A 1 106 ? -18.513 3.271 5.734 1.00 97.75 106 ASP A CA 1
ATOM 887 C C . ASP A 1 106 ? -19.483 2.126 6.075 1.00 97.75 106 ASP A C 1
ATOM 889 O O . ASP A 1 106 ? -20.703 2.283 6.070 1.00 97.75 106 ASP A O 1
ATOM 893 N N . LYS A 1 107 ? -18.938 0.963 6.448 1.00 96.88 107 LYS A N 1
ATOM 894 C CA . LYS A 1 107 ? -19.716 -0.218 6.842 1.00 96.88 107 LYS A CA 1
ATOM 895 C C . LYS A 1 107 ? -20.069 -0.266 8.328 1.00 96.88 107 LYS A C 1
ATOM 897 O O . LYS A 1 107 ? -20.679 -1.247 8.752 1.00 96.88 107 LYS A O 1
ATOM 902 N N . ASN A 1 108 ? -19.699 0.749 9.113 1.00 96.25 108 ASN A N 1
ATOM 903 C CA . ASN A 1 108 ? -19.797 0.751 10.577 1.00 96.25 108 ASN A CA 1
ATOM 904 C C . ASN A 1 108 ? -19.156 -0.497 11.218 1.00 96.25 108 ASN A C 1
ATOM 906 O O . ASN A 1 108 ? -19.679 -1.055 12.182 1.00 96.25 108 ASN A O 1
ATOM 910 N N . GLN A 1 109 ? -18.045 -0.967 10.648 1.00 96.62 109 GLN A N 1
ATOM 911 C CA . GLN A 1 109 ? -17.287 -2.106 11.154 1.00 96.62 109 GLN A CA 1
ATOM 912 C C . GLN A 1 109 ? -16.168 -1.609 12.065 1.00 96.62 109 GLN A C 1
ATOM 914 O O . GLN A 1 109 ? -15.433 -0.691 11.712 1.00 96.62 109 GLN A O 1
ATOM 919 N N . GLU A 1 110 ? -16.042 -2.213 13.244 1.00 96.06 110 GLU A N 1
ATOM 920 C CA . GLU A 1 110 ? -14.915 -1.957 14.136 1.00 96.06 110 GLU A CA 1
ATOM 921 C C . GLU A 1 110 ? -13.654 -2.647 13.622 1.00 96.06 110 GLU A C 1
ATOM 923 O O . GLU A 1 110 ? -13.686 -3.822 13.247 1.00 96.06 110 GLU A O 1
ATOM 928 N N . PHE A 1 111 ? -12.528 -1.950 13.692 1.00 96.94 111 PHE A N 1
ATOM 929 C CA . PHE A 1 111 ? -11.238 -2.428 13.215 1.00 96.94 111 PHE A CA 1
ATOM 930 C C . PHE A 1 111 ? -10.112 -2.077 14.187 1.00 96.94 111 PHE A C 1
ATOM 932 O O . PHE A 1 111 ? -10.213 -1.164 15.012 1.00 96.94 111 PHE A O 1
ATOM 939 N N . CYS A 1 112 ? -8.997 -2.790 14.062 1.00 95.69 112 CYS A N 1
ATOM 940 C CA . CYS A 1 112 ? -7.727 -2.421 14.679 1.00 95.69 112 CYS A CA 1
ATOM 941 C C . CYS A 1 112 ? -6.586 -2.410 13.650 1.00 95.69 112 CYS A C 1
ATOM 943 O O . CYS A 1 112 ? -6.729 -2.851 12.508 1.00 95.69 112 CYS A O 1
ATOM 945 N N . THR A 1 113 ? -5.416 -1.913 14.055 1.00 96.19 113 THR A N 1
ATOM 946 C CA . THR A 1 113 ? -4.231 -1.802 13.187 1.00 96.19 113 THR A CA 1
ATOM 947 C C . THR A 1 113 ? -3.844 -3.144 12.555 1.00 96.19 113 THR A C 1
ATOM 949 O O . THR A 1 113 ? -3.449 -3.182 11.391 1.00 96.19 113 THR A O 1
ATOM 952 N N . PHE A 1 114 ? -3.953 -4.248 13.303 1.00 95.94 114 PHE A N 1
ATOM 953 C CA . PHE A 1 114 ? -3.561 -5.578 12.828 1.00 95.94 114 PHE A CA 1
ATOM 954 C C . PHE A 1 114 ? -4.443 -6.066 11.680 1.00 95.94 114 PHE A C 1
ATOM 956 O O . PHE A 1 114 ? -3.917 -6.563 10.691 1.00 95.94 114 PHE A O 1
ATOM 963 N N . GLU A 1 115 ? -5.756 -5.861 11.771 1.00 97.38 115 GLU A N 1
ATOM 964 C CA . GLU A 1 115 ? -6.709 -6.285 10.740 1.00 97.38 115 GLU A CA 1
ATOM 965 C C . GLU A 1 115 ? -6.511 -5.505 9.443 1.00 97.38 115 GLU A C 1
ATOM 967 O O . GLU A 1 115 ? -6.393 -6.100 8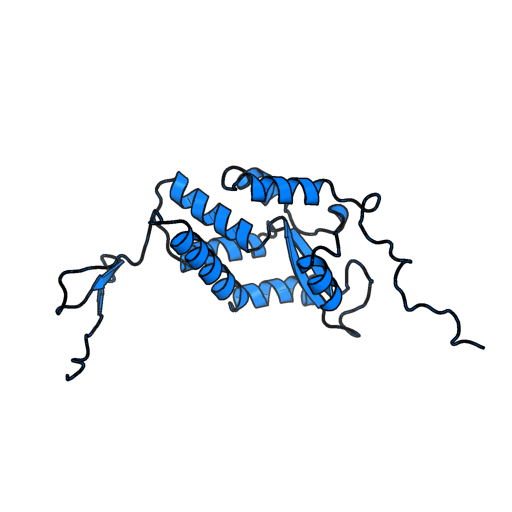.373 1.00 97.38 115 GLU A O 1
ATOM 972 N N . ILE A 1 116 ? -6.362 -4.180 9.539 1.00 98.56 116 ILE A N 1
ATOM 973 C CA . ILE A 1 116 ? -6.087 -3.332 8.372 1.00 98.56 116 ILE A CA 1
ATOM 974 C C . ILE A 1 116 ? -4.762 -3.730 7.709 1.00 98.56 116 ILE A C 1
ATOM 976 O O . ILE A 1 116 ? -4.671 -3.814 6.482 1.00 98.56 116 ILE A O 1
ATOM 980 N N . CYS A 1 117 ? -3.727 -4.013 8.504 1.00 98.62 117 CYS A N 1
ATOM 981 C CA . CYS A 1 117 ? -2.440 -4.448 7.968 1.00 98.62 117 CYS A CA 1
ATOM 982 C C . CYS A 1 117 ? -2.509 -5.838 7.337 1.00 98.62 117 CYS A C 1
ATOM 984 O O . CYS A 1 117 ? -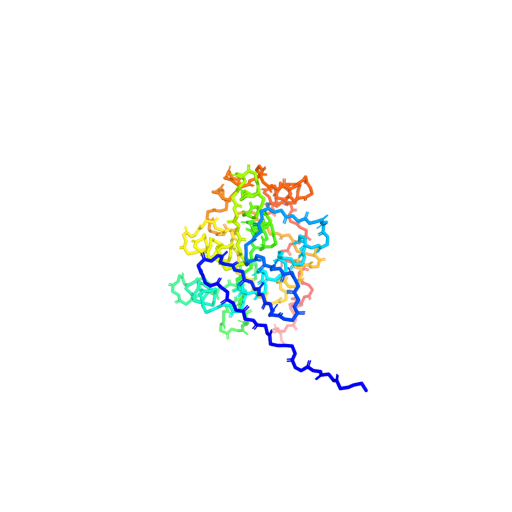1.901 -6.047 6.288 1.00 98.62 117 CYS A O 1
ATOM 986 N N . GLN A 1 118 ? -3.261 -6.763 7.931 1.00 98.56 118 GLN A N 1
ATOM 987 C CA . GLN A 1 118 ? -3.490 -8.084 7.364 1.00 98.56 118 GLN A CA 1
ATOM 988 C C . GLN A 1 118 ? -4.211 -7.981 6.015 1.00 98.56 118 GLN A C 1
ATOM 990 O O . GLN A 1 118 ? -3.726 -8.539 5.033 1.00 98.56 118 GLN A O 1
ATOM 995 N N . GLU A 1 119 ? -5.301 -7.212 5.923 1.00 98.56 119 GLU A N 1
ATOM 996 C CA . GLU A 1 119 ? -6.009 -6.988 4.656 1.00 98.56 119 GLU A CA 1
ATOM 997 C C . GLU A 1 119 ? -5.093 -6.388 3.586 1.00 98.56 119 GLU A C 1
ATOM 999 O O . GLU A 1 119 ? -5.090 -6.842 2.438 1.00 98.56 119 GLU A O 1
ATOM 1004 N N . ALA A 1 120 ? -4.274 -5.401 3.957 1.00 98.69 120 ALA A N 1
ATOM 1005 C CA . ALA A 1 120 ? -3.306 -4.817 3.043 1.00 98.69 120 ALA A CA 1
ATOM 1006 C C . ALA A 1 120 ? -2.318 -5.876 2.537 1.00 98.69 120 ALA A C 1
ATOM 1008 O O . ALA A 1 120 ? -2.144 -6.013 1.328 1.00 98.69 120 ALA A O 1
ATOM 1009 N N . ILE A 1 121 ? -1.694 -6.655 3.426 1.00 98.44 121 ILE A N 1
ATOM 1010 C CA . ILE A 1 121 ? -0.765 -7.738 3.064 1.00 98.44 121 ILE A CA 1
ATOM 1011 C C . ILE A 1 121 ? -1.434 -8.770 2.151 1.00 98.44 121 ILE A C 1
ATOM 1013 O O . ILE A 1 121 ? -0.856 -9.156 1.134 1.00 98.44 121 ILE A O 1
ATOM 1017 N N . GLU A 1 122 ? -2.665 -9.176 2.446 1.00 98.50 122 GLU A N 1
ATOM 1018 C CA . GLU A 1 122 ? -3.404 -10.108 1.598 1.00 98.50 122 GLU A CA 1
ATOM 1019 C C . GLU A 1 122 ? -3.592 -9.577 0.176 1.00 98.50 122 GLU A C 1
ATOM 1021 O O . GLU A 1 122 ? -3.455 -10.339 -0.781 1.00 98.50 122 GLU A O 1
ATOM 1026 N N . LEU A 1 123 ? -3.878 -8.283 0.008 1.00 98.56 123 LEU A N 1
ATOM 1027 C CA . LEU A 1 123 ? -3.987 -7.671 -1.319 1.00 98.56 123 LEU A CA 1
ATOM 1028 C C . LEU A 1 123 ? -2.652 -7.697 -2.078 1.00 98.56 123 LEU A C 1
ATOM 1030 O O . LEU A 1 123 ? -2.657 -7.938 -3.287 1.00 98.56 123 LEU A O 1
ATOM 1034 N N . HIS A 1 124 ? -1.519 -7.527 -1.389 1.00 98.19 124 HIS A N 1
ATOM 1035 C CA . HIS A 1 124 ? -0.192 -7.670 -2.000 1.00 98.19 124 HIS A CA 1
ATOM 1036 C C . HIS A 1 124 ? 0.036 -9.096 -2.513 1.00 98.19 124 HIS A C 1
ATOM 1038 O O . HIS A 1 124 ? 0.381 -9.282 -3.681 1.00 98.19 124 HIS A O 1
ATOM 1044 N N . PHE A 1 125 ? -0.215 -10.111 -1.679 1.00 97.75 125 PHE A N 1
ATOM 1045 C CA . PHE A 1 125 ? -0.043 -11.519 -2.066 1.00 97.75 125 PHE A CA 1
ATOM 1046 C C . PHE A 1 125 ? -1.048 -11.984 -3.125 1.00 97.75 125 PHE A C 1
ATOM 1048 O O . PHE A 1 125 ? -0.719 -12.829 -3.953 1.00 97.75 125 PHE A O 1
ATOM 1055 N N . LYS A 1 126 ? -2.249 -11.397 -3.157 1.00 97.88 126 LYS A N 1
ATOM 1056 C CA . LYS A 1 126 ? -3.244 -11.607 -4.223 1.00 97.88 126 LYS A CA 1
ATOM 1057 C C . LYS A 1 126 ? -2.902 -10.848 -5.516 1.00 97.88 126 LYS A C 1
ATOM 1059 O O . LYS A 1 126 ? -3.684 -10.908 -6.458 1.00 97.88 126 LYS A O 1
ATOM 1064 N N . ASN A 1 127 ? -1.765 -10.145 -5.566 1.00 96.94 127 ASN A N 1
ATOM 1065 C CA . ASN A 1 127 ? -1.300 -9.344 -6.701 1.00 96.94 127 ASN A CA 1
ATOM 1066 C C . ASN A 1 127 ? -2.300 -8.252 -7.136 1.00 96.94 127 ASN A C 1
ATOM 1068 O O . ASN A 1 127 ? -2.398 -7.928 -8.315 1.00 96.94 127 ASN A O 1
ATOM 1072 N N . LYS A 1 128 ? -3.048 -7.690 -6.177 1.00 98.06 128 LYS A N 1
ATOM 1073 C CA . LYS A 1 128 ? -4.107 -6.678 -6.374 1.00 98.06 128 LYS A CA 1
ATOM 1074 C C . LYS A 1 128 ? -3.631 -5.237 -6.160 1.00 98.06 128 LYS A C 1
ATOM 1076 O O . LYS A 1 128 ? -4.442 -4.321 -6.070 1.00 98.06 128 LYS A O 1
ATOM 1081 N N . ILE A 1 129 ? -2.321 -5.052 -6.013 1.00 97.81 129 ILE A N 1
ATOM 1082 C CA . ILE A 1 129 ? -1.657 -3.772 -5.756 1.00 97.81 129 ILE A CA 1
ATOM 1083 C C . ILE A 1 129 ? -0.634 -3.548 -6.863 1.00 97.81 129 ILE A C 1
ATOM 1085 O O . ILE A 1 129 ? 0.154 -4.448 -7.160 1.00 97.81 129 ILE A O 1
ATOM 1089 N N . GLY A 1 130 ? -0.651 -2.360 -7.462 1.00 97.88 130 GLY A N 1
ATOM 1090 C CA . GLY A 1 130 ? 0.295 -1.973 -8.495 1.00 97.88 130 GLY A CA 1
ATOM 1091 C C . GLY A 1 130 ? 1.690 -1.713 -7.939 1.00 97.88 130 GLY A C 1
ATOM 1092 O O . GLY A 1 130 ? 1.863 -1.098 -6.879 1.00 97.88 130 GLY A O 1
ATOM 1093 N N . TYR A 1 131 ? 2.707 -2.174 -8.660 1.00 98.00 131 TYR A N 1
ATOM 1094 C CA . TYR A 1 131 ? 4.101 -1.945 -8.304 1.00 98.00 131 TYR A CA 1
ATOM 1095 C C . TYR A 1 131 ? 5.008 -1.834 -9.527 1.00 98.00 131 TYR A C 1
ATOM 1097 O O . TYR A 1 131 ? 4.684 -2.274 -10.628 1.00 98.00 131 TYR A O 1
ATOM 1105 N N . VAL A 1 132 ? 6.187 -1.266 -9.304 1.00 97.69 132 VAL A N 1
ATOM 1106 C CA . VAL A 1 132 ? 7.272 -1.163 -10.281 1.00 97.69 132 VAL A CA 1
ATOM 1107 C C . VAL A 1 132 ? 8.606 -1.329 -9.561 1.00 97.69 132 VAL A C 1
ATOM 1109 O O . VAL A 1 132 ? 8.743 -0.941 -8.401 1.00 97.69 132 VAL A O 1
ATOM 1112 N N . THR A 1 133 ? 9.585 -1.940 -10.218 1.00 97.56 133 THR A N 1
ATOM 1113 C CA . THR A 1 133 ? 10.937 -2.091 -9.677 1.00 97.56 133 THR A CA 1
ATOM 1114 C C . THR A 1 133 ? 11.808 -0.926 -10.105 1.00 97.56 133 THR A C 1
ATOM 1116 O O . THR A 1 133 ? 11.893 -0.593 -11.287 1.00 97.56 133 THR A O 1
ATOM 1119 N N . LEU A 1 134 ? 12.443 -0.284 -9.131 1.00 96.75 134 LEU A N 1
ATOM 1120 C CA . LEU A 1 134 ? 13.279 0.893 -9.330 1.00 96.75 134 LEU A CA 1
ATOM 1121 C C . LEU A 1 134 ? 14.590 0.714 -8.578 1.00 96.75 134 LEU A C 1
ATOM 1123 O O . LEU A 1 134 ? 14.606 0.170 -7.477 1.00 96.75 134 LEU A O 1
ATOM 1127 N N . ILE A 1 135 ? 15.678 1.252 -9.115 1.00 95.81 135 ILE A N 1
ATOM 1128 C CA . ILE A 1 135 ? 16.860 1.524 -8.291 1.00 95.81 135 ILE A CA 1
ATOM 1129 C C . ILE A 1 135 ? 16.544 2.616 -7.269 1.00 95.81 135 ILE A C 1
ATOM 1131 O O . ILE A 1 135 ? 15.692 3.483 -7.498 1.00 95.81 135 ILE A O 1
ATOM 1135 N N . LYS A 1 136 ? 17.294 2.624 -6.167 1.00 94.38 136 LYS A N 1
ATOM 1136 C CA . LYS A 1 136 ? 17.118 3.585 -5.069 1.00 94.38 136 LYS A CA 1
ATOM 1137 C C . LYS A 1 136 ? 17.046 5.049 -5.533 1.00 94.38 136 LYS A C 1
ATOM 1139 O O . LYS A 1 136 ? 16.148 5.779 -5.123 1.00 94.38 136 LYS A O 1
ATOM 1144 N N . SER A 1 137 ? 17.934 5.478 -6.431 1.00 92.81 137 SER A N 1
ATOM 1145 C CA . SER A 1 137 ? 17.944 6.862 -6.928 1.00 92.81 137 SER A CA 1
ATOM 1146 C C . SER A 1 137 ? 16.683 7.214 -7.732 1.00 92.81 137 SER A C 1
ATOM 1148 O O . SER A 1 137 ? 16.202 8.344 -7.653 1.00 92.81 137 SER A O 1
ATOM 1150 N N . MET A 1 138 ? 16.103 6.264 -8.477 1.00 94.31 138 MET A N 1
ATOM 1151 C CA . MET A 1 138 ? 14.853 6.484 -9.218 1.00 94.31 138 MET A CA 1
ATOM 1152 C C . MET A 1 138 ? 13.659 6.522 -8.280 1.00 94.31 138 MET A C 1
ATOM 1154 O O . MET A 1 138 ? 12.779 7.369 -8.430 1.00 94.31 138 MET A O 1
ATOM 1158 N N . HIS A 1 139 ? 13.662 5.654 -7.272 1.00 94.88 139 HIS A N 1
ATOM 1159 C CA . HIS A 1 139 ? 12.658 5.668 -6.222 1.00 94.88 139 HIS A CA 1
ATOM 1160 C C . HIS A 1 139 ? 12.639 7.020 -5.483 1.00 94.88 139 HIS A C 1
ATOM 1162 O O . HIS A 1 139 ? 11.571 7.593 -5.268 1.00 94.88 139 HIS A O 1
ATOM 1168 N N . GLU A 1 140 ? 13.807 7.585 -5.169 1.00 93.81 140 GLU A N 1
ATOM 1169 C CA . GLU A 1 140 ? 13.928 8.919 -4.569 1.00 93.81 140 GLU A CA 1
ATOM 1170 C C . GLU A 1 140 ? 13.454 10.034 -5.517 1.00 93.81 140 GLU A C 1
ATOM 1172 O O . GLU A 1 140 ? 12.681 10.903 -5.106 1.00 93.81 140 GLU A O 1
ATOM 1177 N N . LYS A 1 141 ? 13.845 10.005 -6.802 1.00 92.81 141 LYS A N 1
ATOM 1178 C CA . LYS A 1 141 ? 13.356 10.980 -7.799 1.00 92.81 141 LYS A CA 1
ATOM 1179 C C . LYS A 1 141 ? 11.831 10.953 -7.930 1.00 92.81 141 LYS A C 1
ATOM 1181 O O . LYS A 1 141 ? 11.229 12.019 -8.069 1.00 92.81 141 LYS A O 1
ATOM 1186 N N . PHE A 1 142 ? 11.214 9.771 -7.859 1.00 93.44 142 PHE A N 1
ATOM 1187 C CA . PHE A 1 142 ? 9.759 9.628 -7.877 1.00 93.44 142 PHE A CA 1
ATOM 1188 C C . PHE A 1 142 ? 9.107 10.338 -6.691 1.00 93.44 142 PHE A C 1
ATOM 1190 O O . PHE A 1 142 ? 8.245 11.193 -6.886 1.00 93.44 142 PHE A O 1
ATOM 1197 N N . HIS A 1 143 ? 9.554 10.046 -5.465 1.00 91.31 143 HIS A N 1
ATOM 1198 C CA . HIS A 1 143 ? 9.005 10.682 -4.258 1.00 91.31 143 HIS A CA 1
ATOM 1199 C C . HIS A 1 143 ? 9.208 12.199 -4.235 1.00 91.31 143 HIS A C 1
ATOM 1201 O O . HIS A 1 143 ? 8.384 12.916 -3.674 1.00 91.31 143 HIS A O 1
ATOM 1207 N N . ASN A 1 144 ? 10.252 12.697 -4.900 1.00 91.12 144 ASN A N 1
ATOM 1208 C CA . ASN A 1 144 ? 10.527 14.127 -5.043 1.00 91.12 144 ASN A CA 1
ATOM 1209 C C . ASN A 1 144 ? 9.750 14.804 -6.192 1.00 91.12 144 ASN A C 1
ATOM 1211 O O . ASN A 1 144 ? 9.994 15.978 -6.483 1.00 91.12 144 ASN A O 1
ATOM 1215 N N . GLY A 1 145 ? 8.860 14.085 -6.886 1.00 89.00 145 GLY A N 1
ATOM 1216 C CA . GLY A 1 145 ? 8.083 14.617 -8.012 1.00 89.00 145 GLY A CA 1
ATOM 1217 C C . GLY A 1 145 ? 8.931 14.961 -9.241 1.00 89.00 145 GLY A C 1
ATOM 1218 O O . GLY A 1 145 ? 8.540 15.797 -10.050 1.00 89.00 145 GLY A O 1
ATOM 1219 N N . LYS A 1 146 ? 10.123 14.361 -9.364 1.00 89.25 146 LYS A N 1
ATOM 1220 C CA . LYS A 1 146 ? 11.058 14.557 -10.489 1.00 89.25 146 LYS A CA 1
ATOM 1221 C C . LYS A 1 146 ? 11.039 13.405 -11.489 1.00 89.25 146 LYS A C 1
ATOM 1223 O O . LYS A 1 146 ? 11.738 13.463 -12.494 1.00 89.25 146 LYS A O 1
ATOM 1228 N N . LEU A 1 147 ? 10.261 12.365 -11.207 1.00 90.19 147 LEU A N 1
ATOM 1229 C CA . LEU A 1 147 ? 10.098 11.196 -12.054 1.00 90.19 147 LEU A CA 1
ATOM 1230 C C . LEU A 1 147 ? 8.618 10.818 -12.096 1.00 90.19 147 LEU A C 1
ATOM 1232 O O . LEU A 1 147 ? 7.999 10.590 -11.060 1.00 90.19 147 LEU A O 1
ATOM 1236 N N . THR A 1 148 ? 8.071 10.740 -13.300 1.00 93.44 148 THR A N 1
ATOM 1237 C CA . THR A 1 148 ? 6.759 10.150 -13.588 1.00 93.44 148 THR A CA 1
ATOM 1238 C C . THR A 1 148 ? 6.964 8.722 -14.088 1.00 93.44 148 THR A C 1
ATOM 1240 O O . THR A 1 148 ? 8.023 8.409 -14.618 1.00 93.44 148 THR A O 1
ATOM 1243 N N . ILE A 1 149 ? 6.006 7.820 -13.890 1.00 94.06 149 ILE A N 1
ATOM 1244 C CA . ILE A 1 149 ? 6.153 6.416 -14.305 1.00 94.06 149 ILE A CA 1
ATOM 1245 C C . ILE A 1 149 ? 5.020 6.105 -15.277 1.00 94.06 149 ILE A C 1
ATOM 1247 O O . ILE A 1 149 ? 3.864 6.261 -14.882 1.00 94.06 149 ILE A O 1
ATOM 1251 N N . PRO A 1 150 ? 5.317 5.692 -16.524 1.00 95.19 150 PRO A N 1
ATOM 1252 C CA . PRO A 1 150 ? 4.293 5.233 -17.448 1.00 95.19 150 PRO A CA 1
ATOM 1253 C C . PRO A 1 150 ? 3.434 4.147 -16.812 1.00 95.19 150 PRO A C 1
ATOM 1255 O O . PRO A 1 150 ? 3.953 3.165 -16.281 1.00 95.19 150 PRO A O 1
ATOM 1258 N N . ILE A 1 151 ? 2.116 4.258 -16.936 1.00 95.94 151 ILE A N 1
ATOM 1259 C CA . ILE A 1 151 ? 1.196 3.260 -16.388 1.00 95.94 151 ILE A CA 1
ATOM 1260 C C . ILE A 1 151 ? 1.419 1.861 -16.989 1.00 95.94 151 ILE A C 1
ATOM 1262 O O . ILE A 1 151 ? 1.148 0.850 -16.345 1.00 95.94 151 ILE A O 1
ATOM 1266 N N . GLY A 1 152 ? 1.962 1.791 -18.210 1.00 95.88 152 GLY A N 1
ATOM 1267 C CA . GLY A 1 152 ? 2.341 0.540 -18.872 1.00 95.88 152 GLY A CA 1
ATOM 1268 C C . GLY A 1 152 ? 3.491 -0.212 -18.191 1.00 95.88 152 GLY A C 1
ATOM 1269 O O . GLY A 1 152 ? 3.629 -1.414 -18.391 1.00 95.88 152 GLY A O 1
ATOM 1270 N N . PHE A 1 153 ? 4.288 0.465 -17.358 1.00 95.75 153 PHE A N 1
ATOM 1271 C CA . PHE A 1 153 ? 5.412 -0.133 -16.625 1.00 95.75 153 PHE A CA 1
ATOM 1272 C C . PHE A 1 153 ? 4.977 -0.780 -15.306 1.00 95.75 153 PHE A C 1
ATOM 1274 O O . PHE A 1 153 ? 5.730 -1.540 -14.693 1.00 95.75 153 PHE A O 1
ATOM 1281 N N . VAL A 1 154 ? 3.759 -0.478 -14.862 1.00 97.19 154 VAL A N 1
ATOM 1282 C CA . VAL A 1 154 ? 3.213 -0.938 -13.591 1.00 97.19 154 VAL A CA 1
ATOM 1283 C C . VAL A 1 154 ? 2.735 -2.379 -13.733 1.00 97.19 154 VAL A C 1
ATOM 1285 O O . VAL A 1 154 ? 1.890 -2.703 -14.568 1.00 97.19 154 VAL A O 1
ATOM 1288 N N . LYS A 1 155 ? 3.272 -3.250 -12.882 1.00 97.38 155 LYS A N 1
ATOM 1289 C CA . LYS A 1 155 ? 2.848 -4.643 -12.723 1.00 97.38 155 LYS A CA 1
ATOM 1290 C C . LYS A 1 155 ? 1.808 -4.755 -11.607 1.00 97.38 155 LYS A C 1
ATOM 1292 O O . LYS A 1 155 ? 1.630 -3.831 -10.821 1.00 97.38 155 LYS A O 1
ATOM 1297 N N . GLY A 1 156 ? 1.155 -5.912 -11.520 1.00 96.69 156 GLY A N 1
ATOM 1298 C CA . GLY A 1 156 ? 0.062 -6.150 -10.573 1.00 96.69 156 GLY A CA 1
ATOM 1299 C C . GLY A 1 156 ? -1.286 -5.642 -11.085 1.00 96.69 156 GLY A C 1
ATOM 1300 O O . GLY A 1 156 ? -1.364 -4.819 -11.997 1.00 96.69 156 GLY A O 1
ATOM 1301 N N . ASP A 1 157 ? -2.369 -6.158 -10.512 1.00 97.25 157 ASP A N 1
ATOM 1302 C CA . ASP A 1 157 ? -3.734 -5.774 -10.861 1.00 97.25 157 ASP A CA 1
ATOM 1303 C C . ASP A 1 157 ? -4.158 -4.514 -10.095 1.00 97.25 157 ASP A C 1
ATOM 1305 O O . ASP A 1 157 ? -5.003 -4.544 -9.202 1.00 97.25 157 ASP A O 1
ATOM 1309 N N . TYR A 1 158 ? -3.549 -3.376 -10.437 1.00 97.44 158 TYR A N 1
ATOM 1310 C CA . TYR A 1 158 ? -3.950 -2.080 -9.878 1.00 97.44 158 TYR A CA 1
ATOM 1311 C C . TYR A 1 158 ? -5.379 -1.686 -10.278 1.00 97.44 158 TYR A C 1
ATOM 1313 O O . TYR A 1 158 ? -6.005 -0.880 -9.591 1.00 97.44 158 TYR A O 1
ATOM 1321 N N . ARG A 1 159 ? -5.919 -2.249 -11.371 1.00 97.69 159 ARG A N 1
ATOM 1322 C CA . ARG A 1 159 ? -7.298 -1.992 -11.809 1.00 97.69 159 ARG A CA 1
ATOM 1323 C C . ARG A 1 159 ? -8.294 -2.527 -10.796 1.00 97.69 159 ARG A C 1
ATOM 1325 O O . ARG A 1 159 ? -9.271 -1.842 -10.517 1.00 97.69 159 ARG A O 1
ATOM 1332 N N . TYR A 1 160 ? -8.023 -3.693 -10.207 1.00 98.31 160 TYR A N 1
ATOM 1333 C CA . TYR A 1 160 ? -8.802 -4.184 -9.075 1.00 98.31 160 TYR A CA 1
ATOM 1334 C C . TYR A 1 160 ? -8.866 -3.145 -7.955 1.00 98.31 160 TYR A C 1
ATOM 1336 O O . TYR A 1 160 ? -9.954 -2.842 -7.474 1.00 98.31 160 TYR A O 1
ATOM 1344 N N . PHE A 1 161 ? -7.723 -2.572 -7.556 1.00 97.62 161 PHE A N 1
ATOM 1345 C CA . PHE A 1 161 ? -7.721 -1.562 -6.501 1.00 97.62 161 PHE A CA 1
ATOM 1346 C C . PHE A 1 161 ? -8.578 -0.351 -6.882 1.00 97.62 161 PHE A C 1
ATOM 1348 O O . PHE A 1 161 ? -9.464 0.021 -6.122 1.00 97.62 161 PHE A O 1
ATOM 1355 N N . VAL A 1 162 ? -8.353 0.229 -8.063 1.00 97.31 162 VAL A N 1
ATOM 1356 C CA . VAL A 1 162 ? -9.103 1.408 -8.528 1.00 97.31 162 VAL A CA 1
ATOM 1357 C C . VAL A 1 162 ? -10.609 1.116 -8.558 1.00 97.31 162 VAL A C 1
ATOM 1359 O O . VAL A 1 162 ? -11.400 1.864 -7.994 1.00 97.31 162 VAL A O 1
ATOM 1362 N N . ASN A 1 163 ? -11.023 -0.014 -9.131 1.00 97.94 163 ASN A N 1
ATOM 1363 C CA . ASN A 1 163 ? -12.441 -0.353 -9.254 1.00 97.94 163 ASN A CA 1
ATOM 1364 C C . ASN A 1 163 ? -13.122 -0.582 -7.895 1.00 97.94 163 ASN A C 1
ATOM 1366 O O . ASN A 1 163 ? -14.255 -0.152 -7.690 1.00 97.94 163 ASN A O 1
ATOM 1370 N N . GLU A 1 164 ? -12.445 -1.256 -6.965 1.00 97.62 164 GLU A N 1
ATOM 1371 C CA . GLU A 1 164 ? -13.043 -1.654 -5.686 1.00 97.62 164 GLU A CA 1
ATOM 1372 C C . GLU A 1 164 ? -12.944 -0.570 -4.607 1.00 97.62 164 GLU A C 1
ATOM 1374 O O . GLU A 1 164 ? -13.805 -0.494 -3.723 1.00 97.62 164 GLU A O 1
ATOM 1379 N N . TYR A 1 165 ? -11.896 0.258 -4.660 1.00 97.94 165 TYR A N 1
ATOM 1380 C CA . TYR A 1 165 ? -11.512 1.133 -3.555 1.00 97.94 165 TYR A CA 1
ATOM 1381 C C . TYR A 1 165 ? -11.575 2.630 -3.853 1.00 97.94 165 TYR A C 1
ATOM 1383 O O . TYR A 1 165 ? -11.583 3.396 -2.893 1.00 97.94 165 TYR A O 1
ATOM 1391 N N . SER A 1 166 ? -11.701 3.075 -5.110 1.00 96.62 166 SER A N 1
ATOM 1392 C CA . SER A 1 166 ? -11.757 4.516 -5.417 1.00 96.62 166 SER A CA 1
ATOM 1393 C C . SER A 1 166 ? -12.889 5.256 -4.697 1.00 96.62 166 SER A C 1
ATOM 1395 O O . SER A 1 166 ? -12.708 6.387 -4.271 1.00 96.62 166 SER A O 1
ATOM 1397 N N . LYS A 1 167 ? -14.034 4.606 -4.456 1.00 97.75 167 LYS A N 1
ATOM 1398 C CA . LYS A 1 167 ? -15.145 5.197 -3.682 1.00 97.75 167 LYS A CA 1
ATOM 1399 C C . LYS A 1 167 ? -14.827 5.478 -2.204 1.00 97.75 167 LYS A C 1
ATOM 1401 O O . LYS A 1 167 ? -15.638 6.096 -1.526 1.00 97.75 167 LYS A O 1
ATOM 1406 N N . TYR A 1 168 ? -13.701 4.975 -1.700 1.00 98.25 168 TYR A N 1
ATOM 1407 C CA . TYR A 1 168 ? -13.239 5.150 -0.322 1.00 98.25 168 TYR A CA 1
ATOM 1408 C C . TYR A 1 168 ? -12.057 6.121 -0.212 1.00 98.25 168 TYR A C 1
ATOM 1410 O O . TYR A 1 168 ? -11.458 6.222 0.857 1.00 98.25 168 TYR A O 1
ATOM 1418 N N . LEU A 1 169 ? -11.693 6.795 -1.302 1.00 97.19 169 LEU A N 1
ATOM 1419 C CA . LEU A 1 169 ? -10.613 7.776 -1.350 1.00 97.19 169 LEU A CA 1
ATOM 1420 C C . LEU A 1 169 ? -11.179 9.196 -1.361 1.00 97.19 169 LEU A C 1
ATOM 1422 O O . LEU A 1 169 ? -12.318 9.411 -1.781 1.00 97.19 169 LEU A O 1
ATOM 1426 N N . ASP A 1 170 ? -10.377 10.151 -0.896 1.00 95.00 170 ASP A N 1
ATOM 1427 C CA . ASP A 1 170 ? -10.694 11.570 -1.051 1.00 95.00 170 ASP A CA 1
ATOM 1428 C C . ASP A 1 170 ? -10.389 12.074 -2.477 1.00 95.00 170 ASP A C 1
ATOM 1430 O O . ASP A 1 170 ? -9.802 11.372 -3.305 1.00 95.00 170 ASP A O 1
ATOM 1434 N N . GLU A 1 171 ? -10.837 13.293 -2.780 1.00 95.62 171 GLU A N 1
ATOM 1435 C CA . GLU A 1 171 ? -10.680 13.912 -4.101 1.00 95.62 171 GLU A CA 1
ATOM 1436 C C . GLU A 1 171 ? -9.198 14.084 -4.482 1.00 95.62 171 GLU A C 1
ATOM 1438 O O . GLU A 1 171 ? -8.802 13.704 -5.583 1.00 95.62 171 GLU A O 1
ATOM 1443 N N . ASP A 1 172 ? -8.351 14.524 -3.544 1.00 94.75 172 ASP A N 1
ATOM 1444 C CA . ASP A 1 172 ? -6.907 14.699 -3.755 1.00 94.75 172 ASP A CA 1
ATOM 1445 C C . ASP A 1 172 ? -6.198 13.376 -4.105 1.00 94.75 172 ASP A C 1
ATOM 1447 O O . ASP A 1 172 ? -5.193 13.345 -4.828 1.00 94.75 172 ASP A O 1
ATOM 1451 N N . GLU A 1 173 ? -6.643 12.263 -3.525 1.00 95.12 173 GLU A N 1
ATOM 1452 C CA . GLU A 1 173 ? -6.133 10.928 -3.815 1.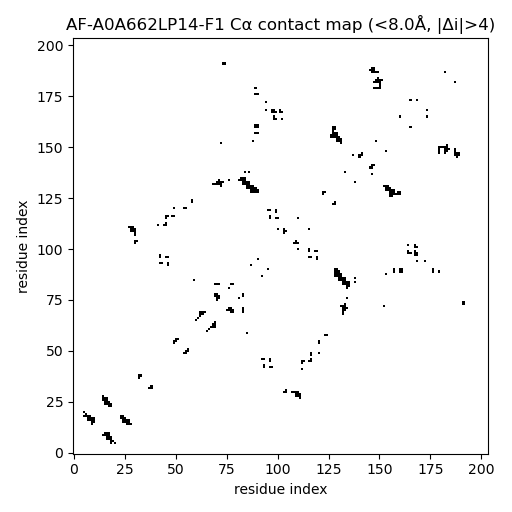00 95.12 173 GLU A CA 1
ATOM 1453 C C . GLU A 1 173 ? -6.598 10.427 -5.179 1.00 95.12 173 GLU A C 1
ATOM 1455 O O . GLU A 1 173 ? -5.786 9.862 -5.920 1.00 95.12 173 GLU A O 1
ATOM 1460 N N . LEU A 1 174 ? -7.861 10.669 -5.535 1.00 96.19 174 LEU A N 1
ATOM 1461 C CA . LEU A 1 174 ? -8.408 10.329 -6.848 1.00 96.19 174 LEU A CA 1
ATOM 1462 C C . LEU A 1 174 ? -7.703 11.099 -7.966 1.00 96.19 174 LEU A C 1
ATOM 1464 O O . LEU A 1 174 ? -7.243 10.477 -8.923 1.00 96.19 174 LEU A O 1
ATOM 1468 N N . GLU A 1 175 ? -7.483 12.405 -7.804 1.00 96.25 175 GLU A N 1
ATOM 1469 C CA . GLU A 1 175 ? -6.737 13.218 -8.772 1.00 96.25 175 GLU A CA 1
ATOM 1470 C C . GLU A 1 175 ? -5.316 12.679 -9.010 1.00 96.25 175 GLU A C 1
ATOM 1472 O O . GLU A 1 175 ? -4.843 12.588 -10.148 1.00 96.25 175 GLU A O 1
ATOM 1477 N N . LYS A 1 176 ? -4.621 12.256 -7.944 1.00 94.31 176 LYS A N 1
ATOM 1478 C CA . LYS A 1 176 ? -3.289 11.635 -8.058 1.00 94.31 176 LYS A CA 1
ATOM 1479 C C . LYS A 1 176 ? -3.338 10.299 -8.790 1.00 94.31 176 LYS A C 1
ATOM 1481 O O . LYS A 1 176 ? -2.381 9.966 -9.494 1.00 94.31 176 LYS A O 1
ATOM 1486 N N . ILE A 1 177 ? -4.393 9.511 -8.586 1.00 95.75 177 ILE A N 1
ATOM 1487 C CA . ILE A 1 177 ? -4.589 8.244 -9.291 1.00 95.75 177 ILE A CA 1
ATOM 1488 C C . ILE A 1 177 ? -4.825 8.511 -10.775 1.00 95.75 177 ILE A C 1
ATOM 1490 O O . ILE A 1 177 ? -4.128 7.920 -11.600 1.00 95.75 177 ILE A O 1
ATOM 1494 N N . ASP A 1 178 ? -5.716 9.437 -11.110 1.00 96.12 178 ASP A N 1
ATOM 1495 C CA . ASP A 1 178 ? -6.058 9.780 -12.490 1.00 96.12 178 ASP A CA 1
ATOM 1496 C C . ASP A 1 178 ? -4.849 10.323 -13.257 1.00 96.12 178 ASP A C 1
ATOM 1498 O O . ASP A 1 178 ? -4.569 9.882 -14.375 1.00 96.12 178 ASP A O 1
ATOM 1502 N N . LEU A 1 179 ? -4.047 11.189 -12.628 1.00 94.50 179 LEU A N 1
ATOM 1503 C CA . LEU A 1 179 ? -2.800 11.685 -13.212 1.00 94.50 179 LEU A CA 1
ATOM 1504 C C . LEU A 1 179 ? -1.818 10.544 -13.530 1.00 94.50 179 LEU A C 1
ATOM 1506 O O . LEU A 1 179 ? -1.206 10.511 -14.601 1.00 94.50 179 LEU A O 1
ATOM 1510 N N . ARG A 1 180 ? -1.664 9.586 -12.610 1.00 95.06 180 ARG A N 1
ATOM 1511 C CA . ARG A 1 180 ? -0.791 8.417 -12.807 1.00 95.06 180 ARG A CA 1
ATOM 1512 C C . ARG A 1 180 ? -1.339 7.471 -13.875 1.00 95.06 180 ARG A C 1
ATOM 1514 O O . ARG A 1 180 ? -0.557 6.968 -14.672 1.00 95.06 180 ARG A O 1
ATOM 1521 N N . LEU A 1 181 ? -2.656 7.267 -13.939 1.00 96.19 181 LEU A N 1
ATOM 1522 C CA . LEU A 1 181 ? -3.307 6.466 -14.982 1.00 96.19 181 LEU A CA 1
ATOM 1523 C C . LEU A 1 181 ? -3.150 7.091 -16.375 1.00 96.19 181 LEU A C 1
ATOM 1525 O O . LEU A 1 181 ? -2.986 6.365 -17.353 1.00 96.19 181 LEU A O 1
ATOM 1529 N N . ALA A 1 182 ? -3.166 8.422 -16.469 1.00 95.75 182 ALA A N 1
ATOM 1530 C CA . ALA A 1 182 ? -2.950 9.153 -17.716 1.00 95.75 182 ALA A CA 1
ATOM 1531 C C . ALA A 1 182 ? -1.471 9.210 -18.148 1.00 95.75 182 ALA A C 1
ATOM 1533 O O . ALA A 1 182 ? -1.174 9.505 -19.313 1.00 95.75 182 ALA A O 1
ATOM 1534 N N . THR A 1 183 ? -0.535 8.935 -17.233 1.00 94.44 183 THR A N 1
ATOM 1535 C CA . THR A 1 183 ? 0.904 8.959 -17.518 1.00 94.44 183 THR A CA 1
ATOM 1536 C C . THR A 1 183 ? 1.281 7.781 -18.416 1.00 94.44 183 THR A C 1
ATOM 1538 O O . THR A 1 183 ? 1.034 6.620 -18.098 1.00 94.44 183 THR A O 1
ATOM 1541 N N . ASN A 1 184 ? 1.917 8.065 -19.543 1.00 92.69 184 ASN A N 1
ATOM 1542 C CA . ASN A 1 184 ? 2.387 7.102 -20.529 1.00 92.69 184 ASN A CA 1
ATOM 1543 C C . ASN A 1 184 ? 3.753 7.549 -21.077 1.00 92.69 184 ASN A C 1
ATOM 1545 O O . ASN A 1 184 ? 4.201 8.660 -20.817 1.00 92.69 184 ASN A O 1
ATOM 1549 N N . GLU A 1 185 ? 4.422 6.697 -21.851 1.00 87.38 185 GLU A N 1
ATOM 1550 C CA . GLU A 1 185 ? 5.782 6.981 -22.338 1.00 87.38 185 GLU A CA 1
ATOM 1551 C C . GLU A 1 185 ? 5.888 8.275 -23.164 1.00 87.38 185 GLU A C 1
ATOM 1553 O O . GLU A 1 185 ? 6.944 8.897 -23.189 1.00 87.38 185 GLU A O 1
ATOM 1558 N N . SER A 1 186 ? 4.797 8.731 -23.794 1.00 86.12 186 SER A N 1
ATOM 1559 C CA . SER A 1 186 ? 4.804 9.954 -24.609 1.00 86.12 186 SER A CA 1
ATOM 1560 C C . SER A 1 186 ? 4.670 11.256 -23.813 1.00 86.12 186 SER A C 1
ATOM 1562 O O . SER A 1 186 ? 4.941 12.323 -24.360 1.00 86.12 186 SER A O 1
ATOM 1564 N N . ASN A 1 187 ? 4.254 11.196 -22.541 1.00 84.44 187 ASN A N 1
ATOM 1565 C CA . ASN A 1 187 ? 4.042 12.377 -21.694 1.00 84.44 187 ASN A CA 1
ATOM 1566 C C . ASN A 1 187 ? 4.879 12.366 -20.405 1.00 84.44 187 ASN A C 1
ATOM 1568 O O . ASN A 1 187 ? 4.614 13.142 -19.483 1.00 84.44 187 ASN A O 1
ATOM 1572 N N . CYS A 1 188 ? 5.895 11.504 -20.336 1.00 80.56 188 CYS A N 1
ATOM 1573 C CA . CYS A 1 188 ? 6.813 11.479 -19.210 1.00 80.56 188 CYS A CA 1
ATOM 1574 C C . CYS A 1 188 ? 7.644 12.761 -19.114 1.00 80.56 188 CYS A C 1
ATOM 1576 O O . CYS A 1 188 ? 8.071 13.352 -20.099 1.00 80.56 188 CYS A O 1
ATOM 1578 N N . THR A 1 189 ? 7.917 13.160 -17.874 1.00 72.19 189 THR A N 1
ATOM 1579 C CA . THR A 1 189 ? 8.706 14.353 -17.514 1.00 72.19 189 THR A CA 1
ATOM 1580 C C . THR A 1 189 ? 10.218 14.148 -17.658 1.00 72.19 189 THR A C 1
ATOM 1582 O O . THR A 1 189 ? 11.000 14.912 -17.097 1.00 72.19 189 THR A O 1
ATOM 1585 N N . TRP A 1 190 ? 10.626 13.062 -18.304 1.00 76.31 190 TRP A N 1
ATOM 1586 C CA . TRP A 1 190 ? 12.007 12.646 -18.490 1.00 76.31 190 TRP A CA 1
ATOM 1587 C C . TRP A 1 190 ? 12.090 11.829 -19.776 1.00 76.31 190 TRP A C 1
ATOM 1589 O O . TRP A 1 190 ? 11.191 11.036 -20.064 1.00 76.31 190 TRP A O 1
ATOM 1599 N N . SER A 1 191 ? 13.178 11.990 -20.523 1.00 65.38 191 SER A N 1
ATOM 1600 C CA . SER A 1 191 ? 13.562 11.049 -21.573 1.00 65.38 191 SER A CA 1
ATOM 1601 C C . SER A 1 191 ? 14.757 10.213 -21.115 1.00 65.38 191 SER A C 1
ATOM 1603 O O . SER A 1 191 ? 15.580 10.658 -20.312 1.00 65.38 191 SER A O 1
ATOM 1605 N N . ARG A 1 192 ? 14.852 8.972 -21.607 1.00 55.97 192 ARG A N 1
ATOM 1606 C CA . ARG A 1 192 ? 15.968 8.063 -21.294 1.00 55.97 192 ARG A CA 1
ATOM 1607 C C . ARG A 1 192 ? 17.330 8.688 -21.628 1.00 55.97 192 ARG A C 1
ATOM 1609 O O . ARG A 1 192 ? 18.301 8.446 -20.918 1.00 55.97 192 ARG A O 1
ATOM 1616 N N . ASP A 1 193 ? 17.362 9.519 -22.666 1.00 58.03 193 ASP A N 1
ATOM 1617 C CA . ASP A 1 193 ? 18.580 10.097 -23.232 1.00 58.03 193 ASP A CA 1
ATOM 1618 C C . ASP A 1 193 ? 18.953 11.460 -22.600 1.00 58.03 193 ASP A C 1
ATOM 1620 O O . ASP A 1 193 ? 20.037 11.982 -22.838 1.00 58.03 193 ASP A O 1
ATOM 1624 N N . GLU A 1 194 ? 18.109 12.022 -21.727 1.00 56.41 194 GLU A N 1
ATOM 1625 C CA . GLU A 1 194 ? 18.386 13.250 -20.958 1.00 56.41 194 GLU A CA 1
ATOM 1626 C C . GLU A 1 194 ? 19.113 12.983 -19.629 1.00 56.41 194 GLU A C 1
ATOM 1628 O O . GLU A 1 194 ? 19.108 13.821 -18.725 1.00 56.41 194 GLU A O 1
ATOM 1633 N N . TYR A 1 195 ? 19.763 11.825 -19.480 1.00 51.94 195 TYR A N 1
ATOM 1634 C CA . TYR A 1 195 ? 20.679 11.598 -18.366 1.00 51.94 195 TYR A CA 1
ATOM 1635 C C . TYR A 1 195 ? 21.980 12.375 -18.591 1.00 51.94 195 TYR A C 1
ATOM 1637 O O . TYR A 1 195 ? 22.754 12.019 -19.483 1.00 51.94 195 TYR A O 1
ATOM 1645 N N . PRO A 1 196 ? 22.305 13.389 -17.766 1.00 40.31 196 PRO A N 1
ATOM 1646 C CA . PRO A 1 196 ? 23.630 13.980 -17.792 1.00 40.31 196 PRO A CA 1
ATOM 1647 C C . PRO A 1 196 ? 24.587 12.975 -17.147 1.00 40.31 196 PRO A C 1
ATOM 1649 O O . PRO A 1 196 ? 24.749 13.004 -15.933 1.00 40.31 196 PRO A O 1
ATOM 1652 N N . ASN A 1 197 ? 25.092 12.012 -17.930 1.00 43.12 197 ASN A N 1
ATOM 1653 C CA . ASN A 1 197 ? 26.342 11.263 -17.711 1.00 43.12 197 ASN A CA 1
ATOM 1654 C C . ASN A 1 197 ? 26.609 10.175 -18.775 1.00 43.12 197 ASN A C 1
ATOM 1656 O O . ASN A 1 197 ? 27.173 9.129 -18.467 1.00 43.12 197 ASN A O 1
ATOM 1660 N N . VAL A 1 198 ? 26.288 10.427 -20.045 1.00 44.00 198 VAL A N 1
ATOM 1661 C CA . VAL A 1 198 ? 26.941 9.701 -21.148 1.00 44.00 198 VAL A CA 1
ATOM 1662 C C . VAL A 1 198 ? 27.654 10.720 -22.028 1.00 44.00 198 VAL A C 1
ATOM 1664 O O . VAL A 1 198 ? 27.224 11.048 -23.125 1.00 44.00 198 VAL A O 1
ATOM 1667 N N . SER A 1 199 ? 28.751 11.282 -21.517 1.00 39.97 199 SER A N 1
ATOM 1668 C CA . SER A 1 199 ? 29.775 11.809 -22.413 1.00 39.97 199 SER A CA 1
ATOM 1669 C C . SER A 1 199 ? 30.442 10.606 -23.079 1.00 39.97 199 SER A C 1
ATOM 1671 O O . SER A 1 199 ? 31.158 9.856 -22.415 1.00 39.97 199 SER A O 1
ATOM 1673 N N . GLU A 1 200 ? 30.196 10.418 -24.373 1.00 42.81 200 GLU A N 1
ATOM 1674 C CA . GLU A 1 200 ? 30.827 9.429 -25.264 1.00 42.81 200 GLU A CA 1
ATOM 1675 C C . GLU A 1 200 ? 32.349 9.648 -25.465 1.00 42.81 200 GLU A C 1
ATOM 1677 O O . GLU A 1 200 ? 32.888 9.448 -26.550 1.00 42.81 200 GLU A O 1
ATOM 168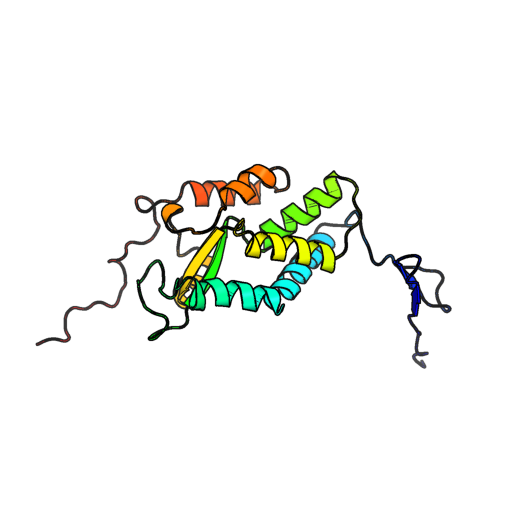2 N N . GLU A 1 201 ? 33.093 10.035 -24.428 1.00 44.56 201 GLU A N 1
ATOM 1683 C CA . GLU A 1 201 ? 34.545 10.245 -24.489 1.00 44.56 201 GLU A CA 1
ATOM 1684 C C . GLU A 1 201 ? 35.291 9.377 -23.470 1.00 44.56 201 GLU A C 1
ATOM 1686 O O . GLU A 1 201 ? 36.101 9.859 -22.688 1.00 44.56 201 GLU A O 1
ATOM 1691 N N . VAL A 1 202 ? 35.040 8.066 -23.472 1.00 43.31 202 VAL A N 1
ATOM 1692 C CA . VAL A 1 202 ? 35.965 7.095 -22.854 1.00 43.31 202 VAL A CA 1
ATOM 1693 C C . VAL A 1 202 ? 36.116 5.858 -23.740 1.00 43.31 202 VAL A C 1
ATOM 1695 O O . VAL A 1 202 ? 36.038 4.743 -23.259 1.00 43.31 202 VAL A O 1
ATOM 1698 N N . TYR A 1 203 ? 36.311 6.040 -25.048 1.00 40.22 203 TYR A N 1
ATOM 1699 C CA . TYR A 1 203 ? 36.951 5.044 -25.923 1.00 40.22 203 TYR A CA 1
ATOM 1700 C C . TYR A 1 203 ? 37.607 5.757 -27.116 1.00 40.22 203 TYR A C 1
ATOM 1702 O O . TYR A 1 203 ? 37.115 5.706 -28.243 1.00 40.22 203 TYR A O 1
ATOM 1710 N N . LYS A 1 204 ? 38.723 6.441 -26.854 1.00 36.16 204 LYS A N 1
ATOM 1711 C CA . LYS A 1 204 ? 39.776 6.730 -27.836 1.00 36.16 204 LYS A CA 1
ATOM 1712 C C . LYS A 1 204 ? 41.134 6.579 -27.173 1.00 36.16 204 LYS A C 1
ATOM 1714 O O . LYS A 1 204 ? 41.263 7.043 -26.020 1.00 36.16 204 LYS A O 1
#

Solvent-accessible surface area (backbone atoms only — not comparable to full-atom values): 11797 Å² total; per-residue (Å²): 134,84,80,73,81,78,65,75,47,74,43,79,91,78,41,27,38,36,27,98,89,46,96,62,70,44,66,65,51,43,53,77,65,97,44,70,66,59,43,53,50,52,48,52,51,33,52,52,51,42,73,70,31,68,66,50,50,49,53,51,44,43,44,33,74,69,68,62,55,42,42,18,77,85,79,64,50,40,54,90,82,42,66,69,41,84,40,64,46,48,52,45,68,68,55,48,47,44,20,53,52,40,48,32,39,77,66,69,36,71,45,39,65,67,57,57,36,48,54,52,52,51,35,52,77,67,37,36,42,10,28,35,37,25,34,61,71,55,51,50,34,34,78,70,72,66,44,67,64,35,44,86,67,45,40,56,38,28,64,56,39,52,74,75,35,52,91,36,50,56,69,76,56,48,53,55,49,52,54,42,66,70,29,31,85,92,70,45,79,66,59,89,81,71,54,94,80,75,75,90,79,85,85,129

Mean predicted aligned error: 7.05 Å

Secondary structure (DSSP, 8-state):
--------EEETTTTEEEETTEEEEEES-BS--SSHHHHHHHHHHHHHHHHHSHHHHHHHHIIIIIS---B-TTT--BTTTS-EEEEE-SS-HHHHHHHHHHHHHHTT--B-HHHHHHHHHHHHHTT-S-EEEEEHHHHHHHHTTS----GGG-BS-HHHHHHHHGGGS-HHHHHHHHHHHH--TTS-S--GGG-TT--S-S--

Sequence (204 aa):
MDTENVNVDSNIENLELYSDNYPFRLSLRINNFENESSYKKFIKNCEMMIRRSIEYKLWRNYIIDVLQINECMITHESIHDLTIEVHHHLPSLFSLISALVNKHMDKNQEFCTFEICQEAIELHFKNKIGYVTLIKSMHEKFHNGKLTIPIGFVKGDYRYFVNEYSKYLDEDELEKIDLRLATNESNCTWSRDEYPNVSEEVYK